Protein 4JLE (pdb70)

Radius of gyration: 24.51 Å; Cα contacts (8 Å, |Δi|>4): 181; chains: 2; bounding box: 71×43×70 Å

InterPro domains:
  IPR006526 Exported protein, PHISTa/b/c, conserved domain, Plasmodium [TIGR01639] (90-148)
  IPR019111 Plasmodium RESA, N-terminal [PF09687] (98-221)
  IPR044885 Plasmodium RESA, N-terminal helical domain superfamily [G3DSA:6.10.280.180] (98-247)

Structure (mmCIF, N/CA/C/O backbone):
data_4JLE
#
_entry.id   4JLE
#
_cell.length_a   71.030
_cell.length_b   71.030
_cell.length_c   146.400
_cell.angle_alpha   90.00
_cell.angle_beta   90.00
_cell.angle_gamma   120.00
#
_symmetry.space_group_name_H-M   'P 31 2 1'
#
loop_
_entity.id
_entity.type
_entity.pdbx_description
1 polymer PHIST
2 non-polymer 'CHLORIDE ION'
3 non-polymer 'ACETATE ION'
4 water water
#
loop_
_atom_site.group_PDB
_atom_site.id
_atom_site.type_symbol
_atom_site.label_atom_id
_atom_site.label_alt_id
_atom_site.label_comp_id
_atom_site.label_asym_id
_atom_site.label_entity_id
_atom_site.label_seq_id
_atom_site.pdbx_PDB_ins_code
_atom_site.Cartn_x
_atom_site.Cartn_y
_atom_site.Cartn_z
_atom_site.occupancy
_atom_site.B_iso_or_equiv
_atom_site.auth_seq_id
_atom_site.auth_comp_id
_atom_site.auth_asym_id
_atom_site.auth_atom_id
_atom_site.pdbx_PDB_model_num
ATOM 1 N N . TYR A 1 19 ? 17.403 35.689 66.295 1.00 121.43 19 TYR A N 1
ATOM 2 C CA . TYR A 1 19 ? 17.844 36.819 65.482 1.00 121.09 19 TYR A CA 1
ATOM 3 C C . TYR A 1 19 ? 18.541 37.888 66.339 1.00 123.69 19 TYR A C 1
ATOM 4 O O . TYR A 1 19 ? 17.889 38.558 67.146 1.00 122.93 19 TYR A O 1
ATOM 13 N N . THR A 1 20 ? 19.863 38.048 66.157 1.00 119.70 20 THR A N 1
ATOM 14 C CA . THR A 1 20 ? 20.665 39.007 66.929 1.00 119.41 20 THR A CA 1
ATOM 15 C C . THR A 1 20 ? 21.122 40.194 66.084 1.00 122.05 20 THR A C 1
ATOM 16 O O . THR A 1 20 ? 21.304 40.052 64.875 1.00 121.54 20 THR A O 1
ATOM 20 N N . ALA A 1 21 ? 21.348 41.355 66.744 1.00 117.77 21 ALA A N 1
ATOM 21 C CA . ALA A 1 21 ? 21.813 42.623 66.157 1.00 117.27 21 ALA A CA 1
ATOM 22 C C . ALA A 1 21 ? 23.192 42.494 65.491 1.00 121.09 21 ALA A C 1
ATOM 23 O O . ALA A 1 21 ? 23.534 43.301 64.624 1.00 120.57 21 ALA A O 1
ATOM 25 N N . GLU A 1 22 ? 23.979 41.494 65.917 1.00 118.13 22 GLU A N 1
ATOM 26 C CA . GLU A 1 22 ? 25.308 41.183 65.396 1.00 118.95 22 GLU A CA 1
ATOM 27 C C . GLU A 1 22 ? 25.181 40.373 64.099 1.00 122.88 22 GLU A C 1
ATOM 28 O O . GLU A 1 22 ? 25.863 40.687 63.124 1.00 123.31 22 GLU A O 1
ATOM 34 N N . GLU A 1 23 ? 24.285 39.350 64.093 1.00 118.06 23 GLU A N 1
ATOM 35 C CA . GLU A 1 23 ? 23.968 38.479 62.953 1.00 117.19 23 GLU A CA 1
ATOM 36 C C . GLU A 1 23 ? 23.496 39.306 61.740 1.00 118.74 23 GLU A C 1
ATOM 37 O O . GLU A 1 23 ? 23.964 39.075 60.619 1.00 119.59 23 GLU A O 1
ATOM 43 N N . ILE A 1 24 ? 22.560 40.245 61.965 1.00 111.29 24 ILE A N 1
ATOM 44 C CA . ILE A 1 24 ? 21.988 41.058 60.901 1.00 108.77 24 ILE A CA 1
ATOM 45 C C . ILE A 1 24 ? 23.043 42.045 60.383 1.00 111.79 24 ILE A C 1
ATOM 46 O O . ILE A 1 24 ? 23.185 42.157 59.163 1.00 110.98 24 ILE A O 1
ATOM 51 N N . ASN A 1 25 ? 23.827 42.694 61.279 1.00 108.41 25 ASN A N 1
ATOM 52 C CA . ASN A 1 25 ? 24.893 43.617 60.855 1.00 109.28 25 ASN A CA 1
ATOM 53 C C . ASN A 1 25 ? 25.968 42.880 60.033 1.00 114.51 25 ASN A C 1
ATOM 54 O O . ASN A 1 25 ? 26.487 43.433 59.063 1.00 114.09 25 ASN A O 1
ATOM 59 N N . GLU A 1 26 ? 26.249 41.615 60.405 1.00 111.54 26 GLU A N 1
ATOM 60 C CA . GLU A 1 26 ? 27.163 40.697 59.726 1.00 111.81 26 GLU A CA 1
ATOM 61 C C . GLU A 1 26 ? 26.652 40.403 58.305 1.00 112.64 26 GLU A C 1
ATOM 62 O O . GLU A 1 26 ? 27.411 40.506 57.339 1.00 113.01 26 GLU A O 1
ATOM 68 N N . MET A 1 27 ? 25.348 40.083 58.185 1.00 106.20 27 MET A N 1
ATOM 69 C CA . MET A 1 27 ? 24.681 39.805 56.910 1.00 104.53 27 MET A CA 1
ATOM 70 C C . MET A 1 27 ? 24.707 41.015 55.978 1.00 106.25 27 MET A C 1
ATOM 71 O O . MET A 1 27 ? 25.052 40.855 54.820 1.00 106.62 27 MET A O 1
ATOM 76 N N . ILE A 1 28 ? 24.339 42.211 56.458 1.00 100.62 28 ILE A N 1
ATOM 77 C CA . ILE A 1 28 ? 24.323 43.427 55.637 1.00 99.80 28 ILE A CA 1
ATOM 78 C C . ILE A 1 28 ? 25.767 43.788 55.198 1.00 105.79 28 ILE A C 1
ATOM 79 O O . ILE A 1 28 ? 25.993 44.120 54.030 1.00 105.68 28 ILE A O 1
ATOM 84 N N . ASN A 1 29 ? 26.733 43.678 56.123 1.00 103.79 29 ASN A N 1
ATOM 85 C CA . ASN A 1 29 ? 28.130 44.024 55.867 1.00 105.37 29 ASN A CA 1
ATOM 86 C C . ASN A 1 29 ? 28.946 42.875 55.252 1.00 109.19 29 ASN A C 1
ATOM 87 O O . ASN A 1 29 ? 30.178 42.979 55.201 1.00 110.34 29 ASN A O 1
ATOM 92 N N . SER A 1 30 ? 28.274 41.800 54.771 1.00 103.69 30 SER A N 1
ATOM 93 C CA . SER A 1 30 ? 28.932 40.654 54.126 1.00 103.20 30 SER A CA 1
ATOM 94 C C . SER A 1 30 ? 29.653 41.087 52.856 1.00 105.63 30 SER A C 1
ATOM 95 O O . SER A 1 30 ? 29.166 41.963 52.131 1.00 104.28 30 SER A O 1
ATOM 98 N N . SER A 1 31 ? 30.827 40.476 52.607 1.00 102.38 31 SER A N 1
ATOM 99 C CA . SER A 1 31 ? 31.653 40.768 51.434 1.00 102.63 31 SER A CA 1
ATOM 100 C C . SER A 1 31 ? 31.010 40.205 50.146 1.00 103.78 31 SER A C 1
ATOM 101 O O . SER A 1 31 ? 31.301 40.716 49.062 1.00 103.82 31 SER A O 1
ATOM 104 N N . ASN A 1 32 ? 30.098 39.200 50.279 1.00 97.25 32 ASN A N 1
ATOM 105 C CA . ASN A 1 32 ? 29.355 38.562 49.181 1.00 95.44 32 ASN A CA 1
ATOM 106 C C . ASN A 1 32 ? 28.674 39.603 48.284 1.00 95.90 32 ASN A C 1
ATOM 107 O O . ASN A 1 32 ? 27.999 40.503 48.779 1.00 95.55 32 ASN A O 1
ATOM 112 N N . GLU A 1 33 ? 28.907 39.501 46.974 1.00 89.55 33 GLU A N 1
ATOM 113 C CA . GLU A 1 33 ? 28.406 40.433 45.966 1.00 87.91 33 GLU A CA 1
ATOM 114 C C . GLU A 1 33 ? 26.881 40.451 45.855 1.00 86.39 33 GLU A C 1
ATOM 115 O O . GLU A 1 33 ? 26.292 41.487 45.519 1.00 85.17 33 GLU A O 1
ATOM 121 N N . PHE A 1 34 ? 26.256 39.297 46.065 1.00 78.29 34 PHE A N 1
ATOM 122 C CA . PHE A 1 34 ? 24.817 39.164 45.943 1.00 74.80 34 PHE A CA 1
ATOM 123 C C . PHE A 1 34 ? 24.232 38.704 47.249 1.00 74.15 34 PHE A C 1
ATOM 124 O O . PHE A 1 34 ? 24.953 38.134 48.088 1.00 73.13 34 PHE A O 1
ATOM 132 N N . ILE A 1 35 ? 22.903 38.908 47.397 1.00 66.32 35 ILE A N 1
ATOM 133 C CA . ILE A 1 35 ? 22.165 38.476 48.579 1.00 65.60 35 ILE A CA 1
ATOM 134 C C . ILE A 1 35 ? 20.949 37.623 48.135 1.00 73.05 35 ILE A C 1
ATOM 135 O O . ILE A 1 35 ? 20.242 37.995 47.201 1.00 70.99 35 ILE A O 1
ATOM 140 N N . ASN A 1 36 ? 20.739 36.469 48.805 1.00 74.70 36 ASN A N 1
ATOM 141 C CA . ASN A 1 36 ? 19.626 35.539 48.551 1.00 76.08 36 ASN A CA 1
ATOM 142 C C . ASN A 1 36 ? 18.349 35.955 49.327 1.00 81.94 36 ASN A C 1
ATOM 143 O O . ASN A 1 36 ? 18.397 36.890 50.138 1.00 81.24 36 ASN A O 1
ATOM 148 N N . ARG A 1 37 ? 17.219 35.240 49.074 1.00 79.99 37 ARG A N 1
ATOM 149 C CA . ARG A 1 37 ? 15.894 35.434 49.683 1.00 79.76 37 ARG A CA 1
ATOM 150 C C . ARG A 1 37 ? 15.912 35.281 51.216 1.00 85.50 37 ARG A C 1
ATOM 151 O O . ARG A 1 37 ? 15.316 36.105 51.910 1.00 83.32 37 ARG A O 1
ATOM 159 N N . ASN A 1 38 ? 16.489 34.143 51.702 1.00 85.38 38 ASN A N 1
ATOM 160 C CA . ASN A 1 38 ? 16.625 33.744 53.110 1.00 86.37 38 ASN A CA 1
ATOM 161 C C . ASN A 1 38 ? 17.187 34.904 53.943 1.00 91.74 38 ASN A C 1
ATOM 162 O O . ASN A 1 38 ? 16.592 35.257 54.960 1.00 89.90 38 ASN A O 1
ATOM 167 N N . ASP A 1 39 ? 18.285 35.526 53.470 1.00 90.66 39 ASP A N 1
ATOM 168 C CA . ASP A 1 39 ? 18.914 36.667 54.133 1.00 91.61 39 ASP A CA 1
ATOM 169 C C . ASP A 1 39 ? 18.033 37.937 54.008 1.00 94.49 39 ASP A C 1
ATOM 170 O O . ASP A 1 39 ? 17.781 38.603 55.019 1.00 94.38 39 ASP A O 1
ATOM 175 N N . MET A 1 40 ? 17.553 38.252 52.777 1.00 88.96 40 MET A N 1
ATOM 176 C CA . MET A 1 40 ? 16.730 39.431 52.501 1.00 87.12 40 MET A CA 1
ATOM 177 C C . MET A 1 40 ? 15.477 39.490 53.388 1.00 92.71 40 MET A C 1
ATOM 178 O O . MET A 1 40 ? 15.114 40.565 53.864 1.00 91.91 40 MET A O 1
ATOM 183 N N . ASN A 1 41 ? 14.850 38.333 53.634 1.00 90.60 41 ASN A N 1
ATOM 184 C CA . ASN A 1 41 ? 13.646 38.215 54.448 1.00 90.14 41 ASN A CA 1
ATOM 185 C C . ASN A 1 41 ? 13.994 38.320 55.927 1.00 93.87 41 ASN A C 1
ATOM 186 O O . ASN A 1 41 ? 13.329 39.065 56.635 1.00 92.18 41 ASN A O 1
ATOM 191 N N . ILE A 1 42 ? 15.069 37.629 56.370 1.00 91.88 42 ILE A N 1
ATOM 192 C CA . ILE A 1 42 ? 15.603 37.648 57.738 1.00 92.48 42 ILE A CA 1
ATOM 193 C C . ILE A 1 42 ? 16.049 39.102 58.120 1.00 94.68 42 ILE A C 1
ATOM 194 O O . ILE A 1 42 ? 15.970 39.460 59.303 1.00 93.73 42 ILE A O 1
ATOM 199 N N . ILE A 1 43 ? 16.489 39.930 57.128 1.00 89.77 43 ILE A N 1
ATOM 200 C CA . ILE A 1 43 ? 16.882 41.329 57.379 1.00 88.45 43 ILE A CA 1
ATOM 201 C C . ILE A 1 43 ? 15.615 42.214 57.430 1.00 88.02 43 ILE A C 1
ATOM 202 O O . ILE A 1 43 ? 15.516 43.048 58.324 1.00 87.04 43 ILE A O 1
ATOM 207 N N . PHE A 1 44 ? 14.647 42.012 56.521 1.00 81.57 44 PHE A N 1
ATOM 208 C CA . PHE A 1 44 ? 13.439 42.828 56.542 1.00 80.24 44 PHE A CA 1
ATOM 209 C C . PHE A 1 44 ? 12.574 42.525 57.776 1.00 87.53 44 PHE A C 1
ATOM 210 O O . PHE A 1 44 ? 11.986 43.461 58.323 1.00 88.17 44 PHE A O 1
ATOM 218 N N . SER A 1 45 ? 12.557 41.253 58.258 1.00 84.60 45 SER A N 1
ATOM 219 C CA . SER A 1 45 ? 11.836 40.855 59.479 1.00 84.05 45 SER A CA 1
ATOM 220 C C . SER A 1 45 ? 12.443 41.542 60.691 1.00 84.55 45 SER A C 1
ATOM 221 O O . SER A 1 45 ? 11.709 42.102 61.495 1.00 84.31 45 SER A O 1
ATOM 224 N N . TYR A 1 46 ? 13.781 41.530 60.800 1.00 78.63 46 TYR A N 1
ATOM 225 C CA . TYR A 1 46 ? 14.500 42.193 61.878 1.00 77.60 46 TYR A CA 1
ATOM 226 C C . TYR A 1 46 ? 14.256 43.701 61.864 1.00 78.28 46 TYR A C 1
ATOM 227 O O . TYR A 1 46 ? 14.134 44.294 62.932 1.00 77.93 46 TYR A O 1
ATOM 236 N N . VAL A 1 47 ? 14.246 44.319 60.670 1.00 72.62 47 VAL A N 1
ATOM 237 C CA . VAL A 1 47 ? 14.063 45.761 60.479 1.00 71.03 47 VAL A CA 1
ATOM 238 C C . VAL A 1 47 ? 12.601 46.142 60.809 1.00 75.51 47 VAL A C 1
ATOM 239 O O . VAL A 1 47 ? 12.400 47.112 61.545 1.00 74.46 47 VAL A O 1
ATOM 243 N N . HIS A 1 48 ? 11.606 45.368 60.324 1.00 72.24 48 HIS A N 1
ATOM 244 C CA . HIS A 1 48 ? 10.199 45.627 60.639 1.00 73.16 48 HIS A CA 1
ATOM 245 C C . HIS A 1 48 ? 9.994 45.585 62.148 1.00 76.99 48 HIS A C 1
ATOM 246 O O . HIS A 1 48 ? 9.283 46.438 62.687 1.00 76.52 48 HIS A O 1
ATOM 253 N N . GLU A 1 49 ? 10.631 44.597 62.823 1.00 73.13 49 GLU A N 1
ATOM 254 C CA . GLU A 1 49 ? 10.551 44.439 64.273 1.00 72.21 49 GLU A CA 1
ATOM 255 C C . GLU A 1 49 ? 11.221 45.614 65.005 1.00 74.00 49 GLU A C 1
ATOM 256 O O . GLU A 1 49 ? 10.651 46.121 65.971 1.00 75.32 49 GLU A O 1
ATOM 262 N N . SER A 1 50 ? 12.403 46.049 64.549 1.00 67.25 50 SER A N 1
ATOM 263 C CA . SER A 1 50 ? 13.147 47.155 65.144 1.00 66.65 50 SER A CA 1
ATOM 264 C C . SER A 1 50 ? 12.347 48.475 65.048 1.00 70.22 50 SER A C 1
ATOM 265 O O . SER A 1 50 ? 12.295 49.242 66.017 1.00 71.88 50 SER A O 1
ATOM 268 N N . GLU A 1 51 ? 11.690 48.709 63.900 1.00 63.82 51 GLU A N 1
ATOM 269 C CA . GLU A 1 51 ? 10.911 49.921 63.671 1.00 61.81 51 GLU A CA 1
ATOM 270 C C . GLU A 1 51 ? 9.624 49.915 64.493 1.00 64.76 51 GLU A C 1
ATOM 271 O O . GLU A 1 51 ? 9.201 50.971 64.952 1.00 63.28 51 GLU A O 1
ATOM 277 N N . ARG A 1 52 ? 9.055 48.728 64.722 1.00 63.26 52 ARG A N 1
ATOM 278 C CA . ARG A 1 52 ? 7.874 48.460 65.551 1.00 64.32 52 ARG A CA 1
ATOM 279 C C . ARG A 1 52 ? 8.198 48.795 67.019 1.00 68.23 52 ARG A C 1
ATOM 280 O O . ARG A 1 52 ? 7.398 49.438 67.679 1.00 67.98 52 ARG A O 1
ATOM 288 N N . GLU A 1 53 ? 9.387 48.413 67.505 1.00 64.84 53 GLU A N 1
ATOM 289 C CA . GLU A 1 53 ? 9.819 48.711 68.872 1.00 65.10 53 GLU A CA 1
ATOM 290 C C . GLU A 1 53 ? 10.090 50.195 69.070 1.00 65.30 53 GLU A C 1
ATOM 291 O O . GLU A 1 53 ? 9.758 50.754 70.129 1.00 65.27 53 GLU A O 1
ATOM 297 N N . LYS A 1 54 ? 10.760 50.808 68.068 1.00 56.77 54 LYS A N 1
ATOM 298 C CA . LYS A 1 54 ? 11.157 52.210 68.121 1.00 55.02 54 LYS A CA 1
ATOM 299 C C . LYS A 1 54 ? 9.921 53.135 68.122 1.00 54.38 54 LYS A C 1
ATOM 300 O O . LYS A 1 54 ? 9.974 54.188 68.780 1.00 51.99 54 LYS A O 1
ATOM 306 N N . PHE A 1 55 ? 8.818 52.722 67.407 1.00 48.54 55 PHE A N 1
ATOM 307 C CA . PHE A 1 55 ? 7.525 53.423 67.305 1.00 48.44 55 PHE A CA 1
ATOM 308 C C . PHE A 1 55 ? 6.817 53.486 68.689 1.00 51.17 55 PHE A C 1
ATOM 309 O O . PHE A 1 55 ? 6.265 54.529 69.081 1.00 48.85 55 PHE A O 1
ATOM 317 N N . LYS A 1 56 ? 6.852 52.344 69.414 1.00 48.40 56 LYS A N 1
ATOM 318 C CA . LYS A 1 56 ? 6.289 52.155 70.746 1.00 46.48 56 LYS A CA 1
ATOM 319 C C . LYS A 1 56 ? 6.970 53.071 71.744 1.00 45.92 56 LYS A C 1
ATOM 320 O O . LYS A 1 56 ? 6.289 53.612 72.606 1.00 44.05 56 LYS A O 1
ATOM 326 N N . LYS A 1 57 ? 8.293 53.285 71.599 1.00 42.09 57 LYS A N 1
ATOM 327 C CA . LYS A 1 57 ? 9.050 54.216 72.441 1.00 42.22 57 LYS A CA 1
ATOM 328 C C . LYS A 1 57 ? 8.571 55.669 72.210 1.00 45.37 57 LYS A C 1
ATOM 329 O O . LYS A 1 57 ? 8.443 56.415 73.190 1.00 47.17 57 LYS A O 1
ATOM 335 N N . VAL A 1 58 ? 8.247 56.055 70.943 1.00 38.38 58 VAL A N 1
ATOM 336 C CA . VAL A 1 58 ? 7.720 57.393 70.628 1.00 38.14 58 VAL A CA 1
ATOM 337 C C . VAL A 1 58 ? 6.364 57.578 71.328 1.00 42.96 58 VAL A C 1
ATOM 338 O O . VAL A 1 58 ? 6.148 58.603 71.975 1.00 45.00 58 VAL A O 1
ATOM 342 N N . GLU A 1 59 ? 5.479 56.583 71.238 1.00 39.35 59 GLU A N 1
ATOM 343 C CA . GLU A 1 59 ? 4.163 56.647 71.899 1.00 40.16 59 GLU A CA 1
ATOM 344 C C . GLU A 1 59 ? 4.267 56.818 73.398 1.00 44.28 59 GLU A C 1
ATOM 345 O O . GLU A 1 59 ? 3.523 57.615 73.970 1.00 44.78 59 GLU A O 1
ATOM 351 N N . GLU A 1 60 ? 5.200 56.084 74.033 1.00 41.16 60 GLU A N 1
ATOM 352 C CA . GLU A 1 60 ? 5.467 56.174 75.476 1.00 40.60 60 GLU A CA 1
ATOM 353 C C . GLU A 1 60 ? 5.862 57.600 75.852 1.00 42.78 60 GLU A C 1
ATOM 354 O O . GLU A 1 60 ? 5.369 58.143 76.837 1.00 43.98 60 GLU A O 1
ATOM 360 N N . ASN A 1 61 ? 6.751 58.200 75.048 1.00 38.89 61 ASN A N 1
ATOM 361 C CA . ASN A 1 61 ? 7.243 59.549 75.251 1.00 39.40 61 ASN A CA 1
ATOM 362 C C . ASN A 1 61 ? 6.097 60.575 75.145 1.00 42.83 61 ASN A C 1
ATOM 363 O O . ASN A 1 61 ? 6.030 61.493 75.965 1.00 41.79 61 ASN A O 1
ATOM 368 N N . ILE A 1 62 ? 5.173 60.383 74.186 1.00 38.65 62 ILE A N 1
ATOM 369 C CA . ILE A 1 62 ? 4.031 61.289 74.038 1.00 37.32 62 ILE A CA 1
ATOM 370 C C . ILE A 1 62 ? 3.155 61.188 75.277 1.00 40.88 62 ILE A C 1
ATOM 371 O O . ILE A 1 62 ? 2.804 62.214 75.869 1.00 41.74 62 ILE A O 1
ATOM 376 N N . PHE A 1 63 ? 2.819 59.946 75.662 1.00 34.95 63 PHE A N 1
ATOM 377 C CA . PHE A 1 63 ? 1.942 59.641 76.782 1.00 35.12 63 PHE A CA 1
ATOM 378 C C . PHE A 1 63 ? 2.534 60.118 78.097 1.00 39.33 63 PHE A C 1
ATOM 379 O O . PHE A 1 63 ? 1.777 60.583 78.928 1.00 39.49 63 PHE A O 1
ATOM 387 N N . LYS A 1 64 ? 3.860 60.055 78.271 1.00 38.53 64 LYS A N 1
ATOM 388 C CA . LYS A 1 64 ? 4.550 60.549 79.470 1.00 40.37 64 LYS A CA 1
ATOM 389 C C . LYS A 1 64 ? 4.383 62.069 79.554 1.00 44.03 64 LYS A C 1
ATOM 390 O O . LYS A 1 64 ? 4.106 62.616 80.624 1.00 44.00 64 LYS A O 1
ATOM 396 N N . PHE A 1 65 ? 4.533 62.737 78.423 1.00 41.06 65 PHE A N 1
ATOM 397 C CA . PHE A 1 65 ? 4.363 64.187 78.342 1.00 41.72 65 PHE A CA 1
ATOM 398 C C . PHE A 1 65 ? 2.901 64.584 78.702 1.00 44.21 65 PHE A C 1
ATOM 399 O O . PHE A 1 65 ? 2.701 65.519 79.464 1.00 42.42 65 PHE A O 1
ATOM 407 N N . ILE A 1 66 ? 1.898 63.871 78.150 1.00 40.52 66 ILE A N 1
ATOM 408 C CA . ILE A 1 66 ? 0.486 64.172 78.396 1.00 39.71 66 ILE A CA 1
ATOM 409 C C . ILE A 1 66 ? 0.142 63.890 79.884 1.00 42.74 66 ILE A C 1
ATOM 410 O O . ILE A 1 66 ? -0.740 64.547 80.436 1.00 43.39 66 ILE A O 1
ATOM 415 N N . GLN A 1 67 ? 0.898 63.004 80.547 1.00 39.01 67 GLN A N 1
ATOM 416 C CA . GLN A 1 67 ? 0.722 62.694 81.960 1.00 39.11 67 GLN A CA 1
ATOM 417 C C . GLN A 1 67 ? 0.930 63.943 82.819 1.00 44.09 67 GLN A C 1
ATOM 418 O O . GLN A 1 67 ? 0.188 64.134 83.777 1.00 44.23 67 GLN A O 1
ATOM 424 N N . SER A 1 68 ? 1.857 64.842 82.406 1.00 42.12 68 SER A N 1
ATOM 425 C CA . SER A 1 68 ? 2.142 66.113 83.080 1.00 41.39 68 SER A CA 1
ATOM 426 C C . SER A 1 68 ? 0.934 67.040 83.067 1.00 44.87 68 SER A C 1
ATOM 427 O O . SER A 1 68 ? 0.711 67.755 84.045 1.00 47.96 68 SER A O 1
ATOM 430 N N . ILE A 1 69 ? 0.157 67.040 81.967 1.00 40.44 69 ILE A N 1
ATOM 431 C CA . ILE A 1 69 ? -1.061 67.865 81.788 1.00 39.58 69 ILE A CA 1
ATOM 432 C C . ILE A 1 69 ? -2.192 67.218 82.588 1.00 45.05 69 ILE A C 1
ATOM 433 O O . ILE A 1 69 ? -2.994 67.925 83.196 1.00 44.21 69 ILE A O 1
ATOM 438 N N . VAL A 1 70 ? -2.224 65.857 82.611 1.00 42.27 70 VAL A N 1
ATOM 439 C CA . VAL A 1 70 ? -3.218 65.077 83.346 1.00 41.87 70 VAL A CA 1
ATOM 440 C C . VAL A 1 70 ? -3.167 65.445 84.834 1.00 47.46 70 VAL A C 1
ATOM 441 O O . VAL A 1 70 ? -4.209 65.731 85.423 1.00 48.67 70 VAL A O 1
ATOM 445 N N . GLU A 1 71 ? -1.946 65.486 85.403 1.00 42.99 71 GLU A N 1
ATOM 446 C CA . GLU A 1 71 ? -1.677 65.820 86.797 1.00 43.54 71 GLU A CA 1
ATOM 447 C C . GLU A 1 71 ? -1.899 67.314 87.081 1.00 48.14 71 GLU A C 1
ATOM 448 O O . GLU A 1 71 ? -2.429 67.643 88.130 1.00 47.18 71 GLU A O 1
ATOM 454 N N . THR A 1 72 ? -1.557 68.209 86.132 1.00 44.85 72 THR A N 1
ATOM 455 C CA . THR A 1 72 ? -1.786 69.643 86.296 1.00 45.74 72 THR A CA 1
ATOM 456 C C . THR A 1 72 ? -3.295 69.940 86.445 1.00 52.14 72 THR A C 1
ATOM 457 O O . THR A 1 72 ? -3.677 70.690 87.332 1.00 53.56 72 THR A O 1
ATOM 461 N N . TYR A 1 73 ? -4.137 69.324 85.612 1.00 48.61 73 TYR A N 1
ATOM 462 C CA . TYR A 1 73 ? -5.570 69.577 85.622 1.00 47.57 73 TYR A CA 1
ATOM 463 C C . TYR A 1 73 ? -6.380 68.515 86.358 1.00 50.71 73 TYR A C 1
ATOM 464 O O . TYR A 1 73 ? -7.612 68.594 86.334 1.00 50.34 73 TYR A O 1
ATOM 473 N N . LYS A 1 74 ? -5.710 67.524 87.010 1.00 46.26 74 LYS A N 1
ATOM 474 C CA . LYS A 1 74 ? -6.373 66.449 87.746 1.00 45.27 74 LYS A CA 1
ATOM 475 C C . LYS A 1 74 ? -7.454 65.801 86.833 1.00 48.17 74 LYS A C 1
ATOM 476 O O . LYS A 1 74 ? -8.642 65.740 87.175 1.00 48.17 74 LYS A O 1
ATOM 482 N N . ILE A 1 75 ? -7.033 65.393 85.627 1.00 43.89 75 ILE A N 1
ATOM 483 C CA . ILE A 1 75 ? -7.906 64.760 84.650 1.00 43.64 75 ILE A CA 1
ATOM 484 C C . ILE A 1 75 ? -8.136 63.292 85.087 1.00 48.49 75 ILE A C 1
ATOM 485 O O . ILE A 1 75 ? -7.160 62.599 85.391 1.00 48.76 75 ILE A O 1
ATOM 490 N N . PRO A 1 76 ? -9.403 62.809 85.169 1.00 45.71 76 PRO A N 1
ATOM 491 C CA . PRO A 1 76 ? -9.621 61.402 85.612 1.00 45.77 76 PRO A CA 1
ATOM 492 C C . PRO A 1 76 ? -9.059 60.395 84.617 1.00 50.09 76 PRO A C 1
ATOM 493 O O . PRO A 1 76 ? -9.014 60.661 83.427 1.00 51.40 76 PRO A O 1
ATOM 497 N N . ASP A 1 77 ? -8.612 59.261 85.125 1.00 48.16 77 ASP A N 1
ATOM 498 C CA . ASP A 1 77 ? -7.998 58.165 84.397 1.00 49.16 77 ASP A CA 1
ATOM 499 C C . ASP A 1 77 ? -8.881 57.621 83.280 1.00 53.25 77 ASP A C 1
ATOM 500 O O . ASP A 1 77 ? -8.360 57.275 82.205 1.00 50.41 77 ASP A O 1
ATOM 505 N N . GLU A 1 78 ? -10.210 57.568 83.519 1.00 50.68 78 GLU A N 1
ATOM 506 C CA . GLU A 1 78 ? -11.186 57.084 82.548 1.00 50.54 78 GLU A CA 1
ATOM 507 C C . GLU A 1 78 ? -11.029 57.841 81.229 1.00 53.28 78 GLU A C 1
ATOM 508 O O . GLU A 1 78 ? -10.843 57.202 80.188 1.00 54.79 78 GLU A O 1
ATOM 514 N N . TYR A 1 79 ? -11.017 59.196 81.292 1.00 47.34 79 TYR A N 1
ATOM 515 C CA . TYR A 1 79 ? -10.844 60.083 80.136 1.00 45.18 79 TYR A CA 1
ATOM 516 C C . TYR A 1 79 ? -9.454 59.882 79.508 1.00 47.27 79 TYR A C 1
ATOM 517 O O . TYR A 1 79 ? -9.335 59.724 78.299 1.00 46.37 79 TYR A O 1
ATOM 526 N N . LYS A 1 80 ? -8.423 59.863 80.357 1.00 44.04 80 LYS A N 1
ATOM 527 C CA . LYS A 1 80 ? -7.041 59.706 79.947 1.00 43.65 80 LYS A CA 1
ATOM 528 C C . LYS A 1 80 ? -6.819 58.438 79.122 1.00 46.85 80 LYS A C 1
ATOM 529 O O . LYS A 1 80 ? -6.295 58.529 78.023 1.00 47.44 80 LYS A O 1
ATOM 535 N N . MET A 1 81 ? -7.228 57.282 79.640 1.00 43.35 81 MET A N 1
ATOM 536 C CA . MET A 1 81 ? -7.008 55.974 79.018 1.00 42.09 81 MET A CA 1
ATOM 537 C C . MET A 1 81 ? -7.798 55.800 77.716 1.00 45.88 81 MET A C 1
ATOM 538 O O . MET A 1 81 ? -7.251 55.272 76.743 1.00 46.18 81 MET A O 1
ATOM 543 N N . ARG A 1 82 ? -9.030 56.290 77.680 1.00 40.85 82 ARG A N 1
ATOM 544 C CA . ARG A 1 82 ? -9.902 56.234 76.516 1.00 40.16 82 ARG A CA 1
ATOM 545 C C . ARG A 1 82 ? -9.301 57.068 75.365 1.00 45.86 82 ARG A C 1
ATOM 546 O O . ARG A 1 82 ? -9.333 56.645 74.207 1.00 47.43 82 ARG A O 1
ATOM 554 N N . LYS A 1 83 ? -8.739 58.244 75.687 1.00 41.37 83 LYS A N 1
ATOM 555 C CA . LYS A 1 83 ? -8.130 59.129 74.700 1.00 39.12 83 LYS A CA 1
ATOM 556 C C . LYS A 1 83 ? -6.796 58.596 74.283 1.00 39.48 83 LYS A C 1
ATOM 557 O O . LYS A 1 83 ? -6.489 58.644 73.110 1.00 42.41 83 LYS A O 1
ATOM 563 N N . PHE A 1 84 ? -6.032 58.016 75.189 1.00 34.65 84 PHE A N 1
ATOM 564 C CA . PHE A 1 84 ? -4.760 57.365 74.829 1.00 34.30 84 PHE A CA 1
ATOM 565 C C . PHE A 1 84 ? -4.996 56.154 73.914 1.00 40.33 84 PHE A C 1
ATOM 566 O O . PHE A 1 84 ? -4.245 55.963 72.977 1.00 41.43 84 PHE A O 1
ATOM 574 N N . LYS A 1 85 ? -6.050 55.351 74.165 1.00 40.17 85 LYS A N 1
ATOM 575 C CA . LYS A 1 85 ? -6.350 54.166 73.356 1.00 40.92 85 LYS A CA 1
ATOM 576 C C . LYS A 1 85 ? -6.650 54.565 71.910 1.00 43.75 85 LYS A C 1
ATOM 577 O O . LYS A 1 85 ? -6.026 54.022 71.000 1.00 42.61 85 LYS A O 1
ATOM 583 N N . PHE A 1 86 ? -7.553 55.534 71.720 1.00 41.12 86 PHE A N 1
ATOM 584 C CA . PHE A 1 86 ? -7.921 56.046 70.416 1.00 42.38 86 PHE A CA 1
ATOM 585 C C . PHE A 1 86 ? -6.702 56.674 69.677 1.00 47.69 86 PHE A C 1
ATOM 586 O O . PHE A 1 86 ? -6.489 56.372 68.500 1.00 49.53 86 PHE A O 1
ATOM 594 N N . ALA A 1 87 ? -5.882 57.483 70.371 1.00 42.87 87 ALA A N 1
ATOM 595 C CA . ALA A 1 87 ? -4.680 58.084 69.786 1.00 40.79 87 ALA A CA 1
ATOM 596 C C . ALA A 1 87 ? -3.720 57.000 69.332 1.00 41.64 87 ALA A C 1
ATOM 597 O O . ALA A 1 87 ? -3.139 57.118 68.266 1.00 40.97 87 ALA A O 1
ATOM 599 N N . HIS A 1 88 ? -3.562 55.922 70.139 1.00 38.96 88 HIS A N 1
ATOM 600 C CA . HIS A 1 88 ? -2.698 54.773 69.812 1.00 36.54 88 HIS A CA 1
ATOM 601 C C . HIS A 1 88 ? -3.098 54.157 68.476 1.00 41.68 88 HIS A C 1
ATOM 602 O O . HIS A 1 88 ? -2.237 53.848 67.670 1.00 40.03 88 HIS A O 1
ATOM 609 N N . PHE A 1 89 ? -4.402 53.957 68.264 1.00 41.13 89 PHE A N 1
ATOM 610 C CA . PHE A 1 89 ? -4.903 53.333 67.058 1.00 42.15 89 PHE A CA 1
ATOM 611 C C . PHE A 1 89 ? -4.732 54.296 65.859 1.00 44.89 89 PHE A C 1
ATOM 612 O O . PHE A 1 89 ? -4.358 53.828 64.798 1.00 45.13 89 PHE A O 1
ATOM 620 N N . GLU A 1 90 ? -4.886 55.622 66.050 1.00 42.05 90 GLU A N 1
ATOM 621 C CA . GLU A 1 90 ? -4.653 56.599 64.974 1.00 42.62 90 GLU A CA 1
ATOM 622 C C . GLU A 1 90 ? -3.172 56.593 64.560 1.00 45.72 90 GLU A C 1
ATOM 623 O O . GLU A 1 90 ? -2.890 56.550 63.372 1.00 45.30 90 GLU A O 1
ATOM 629 N N . MET A 1 91 ? -2.238 56.568 65.550 1.00 38.86 91 MET A N 1
ATOM 630 C CA . MET A 1 91 ? -0.797 56.540 65.308 1.00 37.36 91 MET A CA 1
ATOM 631 C C . MET A 1 91 ? -0.391 55.254 64.667 1.00 43.10 91 MET A C 1
ATOM 632 O O . MET A 1 91 ? 0.387 55.279 63.708 1.00 44.68 91 MET A O 1
ATOM 637 N N . GLN A 1 92 ? -0.905 54.122 65.164 1.00 38.42 92 GLN A N 1
ATOM 638 C CA . GLN A 1 92 ? -0.587 52.830 64.567 1.00 38.06 92 GLN A CA 1
ATOM 639 C C . GLN A 1 92 ? -1.139 52.779 63.100 1.00 42.06 92 GLN A C 1
ATOM 640 O O . GLN A 1 92 ? -0.440 52.278 62.222 1.00 41.46 92 GLN A O 1
ATOM 646 N N . GLY A 1 93 ? -2.310 53.403 62.848 1.00 39.26 93 GLY A N 1
ATOM 647 C CA . GLY A 1 93 ? -2.903 53.542 61.522 1.00 39.39 93 GLY A CA 1
ATOM 648 C C . GLY A 1 93 ? -1.964 54.219 60.539 1.00 45.87 93 GLY A C 1
ATOM 649 O O . GLY A 1 93 ? -1.782 53.742 59.421 1.00 48.72 93 GLY A O 1
ATOM 650 N N . TYR A 1 94 ? -1.326 55.308 60.965 1.00 42.09 94 TYR A N 1
ATOM 651 C CA . TYR A 1 94 ? -0.327 56.042 60.193 1.00 40.24 94 TYR A CA 1
ATOM 652 C C . TYR A 1 94 ? 0.944 55.228 60.054 1.00 45.41 94 TYR A C 1
ATOM 653 O O . TYR A 1 94 ? 1.506 55.226 58.977 1.00 46.40 94 TYR A O 1
ATOM 662 N N . ALA A 1 95 ? 1.365 54.469 61.103 1.00 42.52 95 ALA A N 1
ATOM 663 C CA . ALA A 1 95 ? 2.561 53.609 61.046 1.00 41.30 95 ALA A CA 1
ATOM 664 C C . ALA A 1 95 ? 2.383 52.454 60.053 1.00 47.29 95 ALA A C 1
ATOM 665 O O . ALA A 1 95 ? 3.350 52.085 59.374 1.00 44.35 95 ALA A O 1
ATOM 667 N N . LEU A 1 96 ? 1.151 51.904 59.939 1.00 47.98 96 LEU A N 1
ATOM 668 C CA . LEU A 1 96 ? 0.868 50.806 58.991 1.00 48.35 96 LEU A CA 1
ATOM 669 C C . LEU A 1 96 ? 0.910 51.339 57.579 1.00 50.29 96 LEU A C 1
ATOM 670 O O . LEU A 1 96 ? 1.504 50.704 56.713 1.00 51.28 96 LEU A O 1
ATOM 675 N N . LYS A 1 97 ? 0.350 52.541 57.368 1.00 44.77 97 LYS A N 1
ATOM 676 C CA . LYS A 1 97 ? 0.350 53.225 56.071 1.00 44.72 97 LYS A CA 1
ATOM 677 C C . LYS A 1 97 ? 1.819 53.520 55.644 1.00 50.51 97 LYS A C 1
ATOM 678 O O . LYS A 1 97 ? 2.144 53.340 54.481 1.00 54.13 97 LYS A O 1
ATOM 684 N N . GLN A 1 98 ? 2.703 53.917 56.582 1.00 44.25 98 GLN A N 1
ATOM 685 C CA . GLN A 1 98 ? 4.121 54.192 56.336 1.00 42.45 98 GLN A CA 1
ATOM 686 C C . GLN A 1 98 ? 4.847 52.889 55.957 1.00 46.50 98 GLN A C 1
ATOM 687 O O . GLN A 1 98 ? 5.614 52.883 55.014 1.00 47.15 98 GLN A O 1
ATOM 693 N N . GLU A 1 99 ? 4.590 51.793 56.670 1.00 43.23 99 GLU A N 1
ATOM 694 C CA . GLU A 1 99 ? 5.199 50.516 56.349 1.00 43.08 99 GLU A CA 1
ATOM 695 C C . GLU A 1 99 ? 4.765 50.040 54.958 1.00 47.97 99 GLU A C 1
ATOM 696 O O . GLU A 1 99 ? 5.619 49.563 54.213 1.00 47.71 99 GLU A O 1
ATOM 702 N N . LYS A 1 100 ? 3.457 50.200 54.613 1.00 47.34 100 LYS A N 1
ATOM 703 C CA . LYS A 1 100 ? 2.860 49.846 53.321 1.00 49.56 100 LYS A CA 1
ATOM 704 C C . LYS A 1 100 ? 3.574 50.599 52.188 1.00 55.08 100 LYS A C 1
ATOM 705 O O . LYS A 1 100 ? 3.960 49.977 51.207 1.00 54.07 100 LYS A O 1
ATOM 711 N N . PHE A 1 101 ? 3.791 51.914 52.346 1.00 54.09 101 PHE A N 1
ATOM 712 C CA . PHE A 1 101 ? 4.510 52.723 51.350 1.00 55.18 101 PHE A CA 1
ATOM 713 C C . PHE A 1 101 ? 5.963 52.236 51.192 1.00 55.78 101 PHE A C 1
ATOM 714 O O . PHE A 1 101 ? 6.448 52.156 50.073 1.00 55.65 101 PHE A O 1
ATOM 722 N N . LEU A 1 102 ? 6.652 51.938 52.312 1.00 48.89 102 LEU A N 1
ATOM 723 C CA . LEU A 1 102 ? 8.049 51.507 52.297 1.00 47.61 102 LEU A CA 1
ATOM 724 C C . LEU A 1 102 ? 8.199 50.081 51.748 1.00 52.43 102 LEU A C 1
ATOM 725 O O . LEU A 1 102 ? 9.241 49.773 51.154 1.00 51.20 102 LEU A O 1
ATOM 730 N N . LEU A 1 103 ? 7.153 49.225 51.904 1.00 49.35 103 LEU A N 1
ATOM 731 C CA . LEU A 1 103 ? 7.184 47.878 51.332 1.00 49.25 103 LEU A CA 1
ATOM 732 C C . LEU A 1 103 ? 7.027 47.981 49.813 1.00 53.83 103 LEU A C 1
ATOM 733 O O . LEU A 1 103 ? 7.715 47.285 49.064 1.00 54.64 103 LEU A O 1
ATOM 738 N N . GLU A 1 104 ? 6.142 48.895 49.368 1.00 50.16 104 GLU A N 1
ATOM 739 C CA . GLU A 1 104 ? 5.889 49.194 47.965 1.00 49.95 104 GLU A CA 1
ATOM 740 C C . GLU A 1 104 ? 7.113 49.843 47.369 1.00 55.99 104 GLU A C 1
ATOM 741 O O . GLU A 1 104 ? 7.482 49.485 46.257 1.00 58.76 104 GLU A O 1
ATOM 747 N N . TYR A 1 105 ? 7.765 50.763 48.097 1.00 52.11 105 TYR A N 1
ATOM 748 C CA . TYR A 1 105 ? 9.006 51.416 47.639 1.00 53.10 105 TYR A CA 1
ATOM 749 C C . TYR A 1 105 ? 10.074 50.358 47.361 1.00 60.24 105 TYR A C 1
ATOM 750 O O . TYR A 1 105 ? 10.673 50.379 46.294 1.00 59.62 105 TYR A O 1
ATOM 759 N N . ALA A 1 106 ? 10.307 49.449 48.328 1.00 59.79 106 ALA A N 1
ATOM 760 C CA . ALA A 1 106 ? 11.302 48.379 48.213 1.00 61.34 106 ALA A CA 1
ATOM 761 C C . ALA A 1 106 ? 10.945 47.406 47.080 1.00 65.83 106 ALA A C 1
ATOM 762 O O . ALA A 1 106 ? 11.833 47.004 46.343 1.00 65.14 106 ALA A O 1
ATOM 764 N N . PHE A 1 107 ? 9.656 47.078 46.910 1.00 64.76 107 PHE A N 1
ATOM 765 C CA . PHE A 1 107 ? 9.242 46.162 45.855 1.00 66.33 107 PHE A CA 1
ATOM 766 C C . PHE A 1 107 ? 9.577 46.727 44.469 1.00 71.70 107 PHE A C 1
ATOM 767 O O . PHE A 1 107 ? 10.227 46.041 43.683 1.00 72.66 107 PHE A O 1
ATOM 775 N N . LEU A 1 108 ? 9.178 47.978 44.191 1.00 68.22 108 LEU A N 1
ATOM 776 C CA . LEU A 1 108 ? 9.411 48.637 42.903 1.00 68.41 108 LEU A CA 1
ATOM 777 C C . LEU A 1 108 ? 10.866 48.948 42.654 1.00 70.66 108 LEU A C 1
ATOM 778 O O . LEU A 1 108 ? 11.273 48.945 41.497 1.00 73.04 108 LEU A O 1
ATOM 783 N N . SER A 1 109 ? 11.644 49.255 43.700 1.00 63.94 109 SER A N 1
ATOM 784 C CA . SER A 1 109 ? 13.059 49.602 43.530 1.00 63.66 109 SER A CA 1
ATOM 785 C C . SER A 1 109 ? 13.935 48.415 43.221 1.00 66.20 109 SER A C 1
ATOM 786 O O . SER A 1 109 ? 14.968 48.599 42.586 1.00 65.48 109 SER A O 1
ATOM 789 N N . LEU A 1 110 ? 13.562 47.221 43.717 1.00 62.36 110 LEU A N 1
ATOM 790 C CA . LEU A 1 110 ? 14.388 46.020 43.590 1.00 62.66 110 LEU A CA 1
ATOM 791 C C . LEU A 1 110 ? 13.965 45.119 42.419 1.00 63.66 110 LEU A C 1
ATOM 792 O O . LEU A 1 110 ? 14.750 44.270 42.011 1.00 64.73 110 LEU A O 1
ATOM 797 N N . ASN A 1 111 ? 12.725 45.289 41.906 1.00 57.46 111 ASN A N 1
ATOM 798 C CA . ASN A 1 111 ? 12.138 44.525 40.790 1.00 55.91 111 ASN A CA 1
ATOM 799 C C . ASN A 1 111 ? 12.911 44.890 39.487 1.00 57.25 111 ASN A C 1
ATOM 800 O O . ASN A 1 111 ? 13.340 46.047 39.346 1.00 58.62 111 ASN A O 1
ATOM 805 N N . GLY A 1 112 ? 13.161 43.884 38.619 1.00 49.01 112 GLY A N 1
ATOM 806 C CA . GLY A 1 112 ? 13.940 44.024 37.397 1.00 48.04 112 GLY A CA 1
ATOM 807 C C . GLY A 1 112 ? 13.236 44.784 36.307 1.00 53.67 112 GLY A C 1
ATOM 808 O O . GLY A 1 112 ? 12.004 44.832 36.303 1.00 55.03 112 GLY A O 1
ATOM 809 N N . LYS A 1 113 ? 14.017 45.371 35.369 1.00 50.54 113 LYS A N 1
ATOM 810 C CA . LYS A 1 113 ? 13.526 46.159 34.235 1.00 51.65 113 LYS A CA 1
ATOM 811 C C . LYS A 1 113 ? 12.605 45.361 33.289 1.00 54.34 113 LYS A C 1
ATOM 812 O O . LYS A 1 113 ? 11.726 45.970 32.684 1.00 53.84 113 LYS A O 1
ATOM 818 N N . LEU A 1 114 ? 12.830 44.042 33.131 1.00 49.70 114 LEU A N 1
ATOM 819 C CA . LEU A 1 114 ? 12.013 43.198 32.245 1.00 48.96 114 LEU A CA 1
ATOM 820 C C . LEU A 1 114 ? 11.544 41.919 32.901 1.00 52.41 114 LEU A C 1
ATOM 821 O O . LEU A 1 114 ? 12.246 41.362 33.738 1.00 52.08 114 LEU A O 1
ATOM 826 N N . CYS A 1 115 ? 10.414 41.398 32.438 1.00 49.82 115 CYS A N 1
ATOM 827 C CA . CYS A 1 115 ? 9.859 40.143 32.906 1.00 50.56 115 CYS A CA 1
ATOM 828 C C . CYS A 1 115 ? 9.064 39.489 31.780 1.00 50.86 115 CYS A C 1
ATOM 829 O O . CYS A 1 115 ? 8.464 40.182 30.956 1.00 51.38 115 CYS A O 1
ATOM 832 N N . GLU A 1 116 ? 9.025 38.161 31.758 1.00 44.51 116 GLU A N 1
ATOM 833 C CA . GLU A 1 116 ? 8.185 37.415 30.811 1.00 44.98 116 GLU A CA 1
ATOM 834 C C . GLU A 1 116 ? 6.719 37.768 31.103 1.00 46.29 116 GLU A C 1
ATOM 835 O O . GLU A 1 116 ? 6.290 37.640 32.251 1.00 44.43 116 GLU A O 1
ATOM 841 N N . ARG A 1 117 ? 5.981 38.269 30.109 1.00 43.61 117 ARG A N 1
ATOM 842 C CA . ARG A 1 117 ? 4.580 38.682 30.302 1.00 43.14 117 ARG A CA 1
ATOM 843 C C . ARG A 1 117 ? 3.687 37.543 30.850 1.00 46.24 117 ARG A C 1
ATOM 844 O O . ARG A 1 117 ? 2.811 37.806 31.665 1.00 45.94 117 ARG A O 1
ATOM 852 N N . LYS A 1 118 ? 3.918 36.295 30.403 1.00 44.50 118 LYS A N 1
ATOM 853 C CA . LYS A 1 118 ? 3.198 35.073 30.807 1.00 44.67 118 LYS A CA 1
ATOM 854 C C . LYS A 1 118 ? 3.229 34.921 32.341 1.00 47.69 118 LYS A C 1
ATOM 855 O O . LYS A 1 118 ? 2.177 34.775 32.968 1.00 47.94 118 LYS A O 1
ATOM 861 N N . LYS A 1 119 ? 4.446 34.974 32.917 1.00 43.18 119 LYS A N 1
ATOM 862 C CA . LYS A 1 119 ? 4.749 34.893 34.337 1.00 43.57 119 LYS A CA 1
ATOM 863 C C . LYS A 1 119 ? 4.093 36.065 35.106 1.00 48.45 119 LYS A C 1
ATOM 864 O O . LYS A 1 119 ? 3.572 35.866 36.199 1.00 47.35 119 LYS A O 1
ATOM 870 N N . PHE A 1 120 ? 4.170 37.294 34.553 1.00 46.09 120 PHE A N 1
ATOM 871 C CA . PHE A 1 120 ? 3.570 38.480 35.156 1.00 44.85 120 PHE A CA 1
ATOM 872 C C . PHE A 1 120 ? 2.044 38.298 35.264 1.00 45.95 120 PHE A C 1
ATOM 873 O O . PHE A 1 120 ? 1.481 38.596 36.304 1.00 46.94 120 PHE A O 1
ATOM 881 N N . LYS A 1 121 ? 1.403 37.804 34.202 1.00 39.57 121 LYS A N 1
ATOM 882 C CA . LYS A 1 121 ? -0.017 37.525 34.096 1.00 39.10 121 LYS A CA 1
ATOM 883 C C . LYS A 1 121 ? -0.431 36.457 35.124 1.00 44.41 121 LYS A C 1
ATOM 884 O O . LYS A 1 121 ? -1.472 36.601 35.766 1.00 43.77 121 LYS A O 1
ATOM 890 N N . GLU A 1 122 ? 0.409 35.419 35.313 1.00 41.78 122 GLU A N 1
ATOM 891 C CA . GLU A 1 122 ? 0.169 34.364 36.292 1.00 42.82 122 GLU A CA 1
ATOM 892 C C . GLU A 1 122 ? 0.164 34.938 37.716 1.00 45.50 122 GLU A C 1
ATOM 893 O O . GLU A 1 122 ? -0.750 34.651 38.496 1.00 46.81 122 GLU A O 1
ATOM 899 N N . VAL A 1 123 ? 1.193 35.745 38.061 1.00 39.98 123 VAL A N 1
ATOM 900 C CA . VAL A 1 123 ? 1.337 36.386 39.371 1.00 38.68 123 VAL A CA 1
ATOM 901 C C . VAL A 1 123 ? 0.113 37.277 39.629 1.00 45.13 123 VAL A C 1
ATOM 902 O O . VAL A 1 123 ? -0.470 37.213 40.702 1.00 45.41 123 VAL A O 1
ATOM 906 N N . LEU A 1 124 ? -0.271 38.080 38.629 1.00 41.61 124 LEU A N 1
ATOM 907 C CA . LEU A 1 124 ? -1.397 39.000 38.668 1.00 42.45 124 LEU A CA 1
ATOM 908 C C . LEU A 1 124 ? -2.715 38.264 38.893 1.00 43.99 124 LEU A C 1
ATOM 909 O O . LEU A 1 124 ? -3.510 38.716 39.687 1.00 41.72 124 LEU A O 1
ATOM 914 N N . GLU A 1 125 ? -2.930 37.119 38.229 1.00 42.48 125 GLU A N 1
ATOM 915 C CA . GLU A 1 125 ? -4.137 36.314 38.391 1.00 42.28 125 GLU A CA 1
ATOM 916 C C . GLU A 1 125 ? -4.214 35.742 39.821 1.00 48.23 125 GLU A C 1
ATOM 917 O O . GLU A 1 125 ? -5.298 35.705 40.399 1.00 48.83 125 GLU A O 1
ATOM 923 N N . TYR A 1 126 ? -3.066 35.365 40.407 1.00 45.78 126 TYR A N 1
ATOM 924 C CA . TYR A 1 126 ? -2.978 34.873 41.783 1.00 46.55 126 TYR A CA 1
ATOM 925 C C . TYR A 1 126 ? -3.310 35.990 42.791 1.00 49.62 126 TYR A C 1
ATOM 926 O O . TYR A 1 126 ? -4.076 35.763 43.715 1.00 51.77 126 TYR A O 1
ATOM 935 N N . VAL A 1 127 ? -2.719 37.176 42.621 1.00 43.97 127 VAL A N 1
ATOM 936 C CA . VAL A 1 127 ? -2.947 38.346 43.468 1.00 42.42 127 VAL A CA 1
ATOM 937 C C . VAL A 1 127 ? -4.444 38.707 43.468 1.00 47.79 127 VAL A C 1
ATOM 938 O O . VAL A 1 127 ? -5.013 38.868 44.540 1.00 48.62 127 VAL A O 1
ATOM 942 N N . LYS A 1 128 ? -5.081 38.766 42.285 1.00 45.02 128 LYS A N 1
ATOM 943 C CA . LYS A 1 128 ? -6.510 39.075 42.140 1.00 44.92 128 LYS A CA 1
ATOM 944 C C . LYS A 1 128 ? -7.404 38.049 42.876 1.00 50.40 128 LYS A C 1
ATOM 945 O O . LYS A 1 128 ? -8.312 38.473 43.587 1.00 50.52 128 LYS A O 1
ATOM 951 N N . ARG A 1 129 ? -7.147 36.728 42.719 1.00 46.19 129 ARG A N 1
ATOM 952 C CA . ARG A 1 129 ? -7.884 35.652 43.390 1.00 46.30 129 ARG A CA 1
ATOM 953 C C . ARG A 1 129 ? -7.727 35.714 44.926 1.00 50.97 129 ARG A C 1
ATOM 954 O O . ARG A 1 129 ? -8.720 35.561 45.657 1.00 50.99 129 ARG A O 1
ATOM 962 N N . GLU A 1 130 ? -6.484 35.953 45.408 1.00 45.57 130 GLU A N 1
ATOM 963 C CA . GLU A 1 130 ? -6.201 36.104 46.832 1.00 44.54 130 GLU A CA 1
ATOM 964 C C . GLU A 1 130 ? -6.954 37.292 47.431 1.00 48.93 130 GLU A C 1
ATOM 965 O O . GLU A 1 130 ? -7.420 37.202 48.574 1.00 49.41 130 GLU A O 1
ATOM 971 N N . TRP A 1 131 ? -7.091 38.401 46.661 1.00 44.84 131 TRP A N 1
ATOM 972 C CA . TRP A 1 131 ? -7.808 39.575 47.128 1.00 44.59 131 TRP A CA 1
ATOM 973 C C . TRP A 1 131 ? -9.315 39.339 47.196 1.00 50.10 131 TRP A C 1
ATOM 974 O O . TRP A 1 131 ? -9.968 39.881 48.086 1.00 51.81 131 TRP A O 1
ATOM 985 N N . ILE A 1 132 ? -9.863 38.530 46.285 1.00 45.25 132 ILE A N 1
ATOM 986 C CA . ILE A 1 132 ? -11.287 38.221 46.278 1.00 44.93 132 ILE A CA 1
ATOM 987 C C . ILE A 1 132 ? -11.572 37.367 47.508 1.00 47.74 132 ILE A C 1
ATOM 988 O O . ILE A 1 132 ? -12.506 37.665 48.229 1.00 47.70 132 ILE A O 1
ATOM 993 N N . GLU A 1 133 ? -10.731 36.358 47.766 1.00 44.03 133 GLU A N 1
ATOM 994 C CA . GLU A 1 133 ? -10.786 35.449 48.897 1.00 45.01 133 GLU A CA 1
ATOM 995 C C . GLU A 1 133 ? -10.654 36.226 50.219 1.00 50.11 133 GLU A C 1
ATOM 996 O O . GLU A 1 133 ? -11.417 35.966 51.151 1.00 48.63 133 GLU A O 1
ATOM 1002 N N . PHE A 1 134 ? -9.714 37.221 50.275 1.00 45.12 134 PHE A N 1
ATOM 1003 C CA . PHE A 1 134 ? -9.513 38.060 51.455 1.00 42.46 134 PHE A CA 1
ATOM 1004 C C . PHE A 1 134 ? -10.784 38.847 51.759 1.00 45.22 134 PHE A C 1
ATOM 1005 O O . PHE A 1 134 ? -11.259 38.830 52.906 1.00 42.74 134 PHE A O 1
ATOM 1013 N N . ARG A 1 135 ? -11.348 39.503 50.725 1.00 43.01 135 ARG A N 1
ATOM 1014 C CA . ARG A 1 135 ? -12.533 40.352 50.845 1.00 43.55 135 ARG A CA 1
ATOM 1015 C C . ARG A 1 135 ? -13.771 39.581 51.317 1.00 50.11 135 ARG A C 1
ATOM 1016 O O . ARG A 1 135 ? -14.492 40.086 52.177 1.00 51.25 135 ARG A O 1
ATOM 1024 N N . LYS A 1 136 ? -13.990 38.358 50.805 1.00 47.82 136 LYS A N 1
ATOM 1025 C CA . LYS A 1 136 ? -15.115 37.501 51.210 1.00 49.11 136 LYS A CA 1
ATOM 1026 C C . LYS A 1 136 ? -15.008 37.159 52.698 1.00 53.15 136 LYS A C 1
ATOM 1027 O O . LYS A 1 136 ? -15.958 37.344 53.444 1.00 55.20 136 LYS A O 1
ATOM 1033 N N . SER A 1 137 ? -13.828 36.683 53.113 1.00 46.88 137 SER A N 1
ATOM 1034 C CA . SER A 1 137 ? -13.485 36.278 54.466 1.00 45.77 137 SER A CA 1
ATOM 1035 C C . SER A 1 137 ? -13.643 37.453 55.454 1.00 49.30 137 SER A C 1
ATOM 1036 O O . SER A 1 137 ? -14.313 37.280 56.470 1.00 50.30 137 SER A O 1
ATOM 1039 N N A MET A 1 138 ? -13.064 38.636 55.111 0.50 45.29 138 MET A N 1
ATOM 1040 N N B MET A 1 138 ? -13.074 38.629 55.149 0.50 43.62 138 MET A N 1
ATOM 1041 C CA A MET A 1 138 ? -13.091 39.892 55.877 0.50 44.70 138 MET A CA 1
ATOM 1042 C CA B MET A 1 138 ? -13.144 39.788 56.042 0.50 42.25 138 MET A CA 1
ATOM 1043 C C A MET A 1 138 ? -14.533 40.309 56.168 0.50 48.62 138 MET A C 1
ATOM 1044 C C B MET A 1 138 ? -14.577 40.289 56.212 0.50 47.45 138 MET A C 1
ATOM 1045 O O A MET A 1 138 ? -14.841 40.712 57.284 0.50 46.62 138 MET A O 1
ATOM 1046 O O B MET A 1 138 ? -14.926 40.730 57.300 0.50 45.39 138 MET A O 1
ATOM 1055 N N . PHE A 1 139 ? -15.404 40.212 55.148 1.00 46.33 139 PHE A N 1
ATOM 1056 C CA . PHE A 1 139 ? -16.806 40.606 55.229 1.00 47.44 139 PHE A CA 1
ATOM 1057 C C . PHE A 1 139 ? -17.523 39.776 56.281 1.00 51.95 139 PHE A C 1
ATOM 1058 O O . PHE A 1 139 ? -18.118 40.330 57.193 1.00 52.49 139 PHE A O 1
ATOM 1066 N N . ASP A 1 140 ? -17.358 38.463 56.201 1.00 49.38 140 ASP A N 1
ATOM 1067 C CA . ASP A 1 140 ? -17.934 37.484 57.107 1.00 50.95 140 ASP A CA 1
ATOM 1068 C C . ASP A 1 140 ? -17.366 37.606 58.521 1.00 55.16 140 ASP A C 1
ATOM 1069 O O . ASP A 1 140 ? -18.141 37.700 59.478 1.00 57.81 140 ASP A O 1
ATOM 1074 N N . VAL A 1 141 ? -16.030 37.562 58.661 1.00 48.14 141 VAL A N 1
ATOM 1075 C CA . VAL A 1 141 ? -15.296 37.637 59.929 1.00 47.27 141 VAL A CA 1
ATOM 1076 C C . VAL A 1 141 ? -15.692 38.891 60.757 1.00 50.37 141 VAL A C 1
ATOM 1077 O O . VAL A 1 141 ? -15.950 38.764 61.968 1.00 49.39 141 VAL A O 1
ATOM 1081 N N . TRP A 1 142 ? -15.713 40.071 60.116 1.00 45.67 142 TRP A N 1
ATOM 1082 C CA . TRP A 1 142 ? -15.991 41.347 60.769 1.00 46.89 142 TRP A CA 1
ATOM 1083 C C . TRP A 1 142 ? -17.487 41.574 60.988 1.00 50.59 142 TRP A C 1
ATOM 1084 O O . TRP A 1 142 ? -17.848 42.244 61.954 1.00 48.26 142 TRP A O 1
ATOM 1095 N N . LYS A 1 143 ? -18.351 40.953 60.162 1.00 48.78 143 LYS A N 1
ATOM 1096 C CA . LYS A 1 143 ? -19.795 40.968 60.427 1.00 48.36 143 LYS A CA 1
ATOM 1097 C C . LYS A 1 143 ? -20.030 40.239 61.763 1.00 51.14 143 LYS A C 1
ATOM 1098 O O . LYS A 1 143 ? -20.725 40.757 62.637 1.00 49.73 143 LYS A O 1
ATOM 1104 N N . GLU A 1 144 ? -19.365 39.074 61.943 1.00 47.01 144 GLU A N 1
ATOM 1105 C CA . GLU A 1 144 ? -19.497 38.244 63.133 1.00 45.00 144 GLU A CA 1
ATOM 1106 C C . GLU A 1 144 ? -18.925 38.902 64.377 1.00 48.23 144 GLU A C 1
ATOM 1107 O O . GLU A 1 144 ? -19.574 38.868 65.407 1.00 49.35 144 GLU A O 1
ATOM 1113 N N . LYS A 1 145 ? -17.723 39.485 64.298 1.00 43.45 145 LYS A N 1
ATOM 1114 C CA . LYS A 1 145 ? -17.063 40.130 65.425 1.00 41.77 145 LYS A CA 1
ATOM 1115 C C . LYS A 1 145 ? -17.945 41.267 65.957 1.00 48.36 145 LYS A C 1
ATOM 1116 O O . LYS A 1 145 ? -18.242 41.314 67.143 1.00 49.86 145 LYS A O 1
ATOM 1122 N N . LEU A 1 146 ? -18.378 42.159 65.059 1.00 44.41 146 LEU A N 1
ATOM 1123 C CA . LEU A 1 146 ? -19.163 43.327 65.429 1.00 43.44 146 LEU A CA 1
ATOM 1124 C C . LEU A 1 146 ? -20.595 42.978 65.753 1.00 47.08 146 LEU A C 1
ATOM 1125 O O . LEU A 1 146 ? -21.152 43.580 66.660 1.00 46.94 146 LEU A O 1
ATOM 1130 N N . ALA A 1 147 ? -21.177 41.975 65.078 1.00 44.84 147 ALA A N 1
ATOM 1131 C CA . ALA A 1 147 ? -22.556 41.582 65.375 1.00 45.19 147 ALA A CA 1
ATOM 1132 C C . ALA A 1 147 ? -22.676 41.097 66.794 1.00 51.07 147 ALA A C 1
ATOM 1133 O O . ALA A 1 147 ? -23.573 41.555 67.498 1.00 51.84 147 ALA A O 1
ATOM 1135 N N . SER A 1 148 ? -21.756 40.204 67.232 1.00 48.15 148 SER A N 1
ATOM 1136 C CA . SER A 1 148 ? -21.776 39.631 68.578 1.00 49.82 148 SER A CA 1
ATOM 1137 C C . SER A 1 148 ? -21.572 40.705 69.626 1.00 52.77 148 SER A C 1
ATOM 1138 O O . SER A 1 148 ? -22.336 40.745 70.577 1.00 51.72 148 SER A O 1
ATOM 1141 N N . GLU A 1 149 ? -20.593 41.600 69.403 1.00 49.13 149 GLU A N 1
ATOM 1142 C CA . GLU A 1 149 ? -20.244 42.693 70.291 1.00 50.06 149 GLU A CA 1
ATOM 1143 C C . GLU A 1 149 ? -21.421 43.683 70.446 1.00 53.30 149 GLU A C 1
ATOM 1144 O O . GLU A 1 149 ? -21.723 44.101 71.557 1.00 52.97 149 GLU A O 1
ATOM 1150 N N . PHE A 1 150 ? -22.073 44.055 69.333 1.00 49.79 150 PHE A N 1
ATOM 1151 C CA . PHE A 1 150 ? -23.173 45.013 69.350 1.00 49.21 150 PHE A CA 1
ATOM 1152 C C . PHE A 1 150 ? -24.445 44.409 69.904 1.00 53.79 150 PHE A C 1
ATOM 1153 O O . PHE A 1 150 ? -25.118 45.070 70.692 1.00 55.08 150 PHE A O 1
ATOM 1161 N N . ARG A 1 151 ? -24.771 43.166 69.507 1.00 50.19 151 ARG A N 1
ATOM 1162 C CA . ARG A 1 151 ? -25.961 42.450 69.967 1.00 51.55 151 ARG A CA 1
ATOM 1163 C C . ARG A 1 151 ? -25.881 42.244 71.480 1.00 58.47 151 ARG A C 1
ATOM 1164 O O . ARG A 1 151 ? -26.864 42.489 72.170 1.00 60.15 151 ARG A O 1
ATOM 1172 N N . GLU A 1 152 ? -24.686 41.903 71.999 1.00 54.35 152 GLU A N 1
ATOM 1173 C CA . GLU A 1 152 ? -24.448 41.700 73.427 1.00 55.62 152 GLU A CA 1
ATOM 1174 C C . GLU A 1 152 ? -24.623 43.006 74.206 1.00 60.22 152 GLU A C 1
ATOM 1175 O O . GLU A 1 152 ? -25.342 43.019 75.207 1.00 60.03 152 GLU A O 1
ATOM 1181 N N . HIS A 1 153 ? -23.995 44.095 73.726 1.00 56.39 153 HIS A N 1
ATOM 1182 C CA . HIS A 1 153 ? -24.088 45.411 74.339 1.00 56.58 153 HIS A CA 1
ATOM 1183 C C . HIS A 1 153 ? -25.533 45.934 74.308 1.00 61.34 153 HIS A C 1
ATOM 1184 O O . HIS A 1 153 ? -25.983 46.525 75.294 1.00 60.16 153 HIS A O 1
ATOM 1191 N N . GLY A 1 154 ? -26.237 45.679 73.198 1.00 58.28 154 GLY A N 1
ATOM 1192 C CA . GLY A 1 154 ? -27.633 46.071 73.028 1.00 59.12 154 GLY A CA 1
ATOM 1193 C C . GLY A 1 154 ? -28.579 45.382 74.001 1.00 63.96 154 GLY A C 1
ATOM 1194 O O . GLY A 1 154 ? -29.377 46.047 74.674 1.00 65.51 154 GLY A O 1
ATOM 1195 N N . GLU A 1 155 ? -28.482 44.036 74.086 1.00 58.27 155 GLU A N 1
ATOM 1196 C CA . GLU A 1 155 ? -29.270 43.187 74.978 1.00 58.17 155 GLU A CA 1
ATOM 1197 C C . GLU A 1 155 ? -29.058 43.623 76.441 1.00 63.82 155 GLU A C 1
ATOM 1198 O O . GLU A 1 155 ? -30.037 43.762 77.168 1.00 63.34 155 GLU A O 1
ATOM 1204 N N . MET A 1 156 ? -27.784 43.886 76.846 1.00 61.72 156 MET A N 1
ATOM 1205 C CA . MET A 1 156 ? -27.415 44.319 78.205 1.00 62.03 156 MET A CA 1
ATOM 1206 C C . MET A 1 156 ? -27.969 45.711 78.481 1.00 67.22 156 MET A C 1
ATOM 1207 O O . MET A 1 156 ? -28.326 45.987 79.621 1.00 67.37 156 MET A O 1
ATOM 1212 N N . LEU A 1 157 ? -28.078 46.571 77.434 1.00 64.34 157 LEU A N 1
ATOM 1213 C CA . LEU A 1 157 ? -28.665 47.902 77.554 1.00 63.95 157 LEU A CA 1
ATOM 1214 C C . LEU A 1 157 ? -30.175 47.8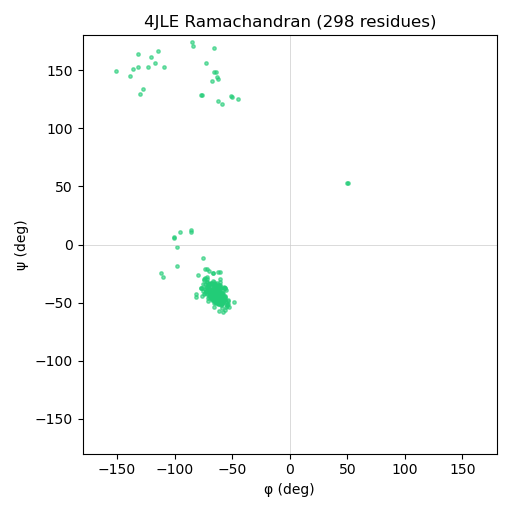09 77.829 1.00 71.31 157 LEU A C 1
ATOM 1215 O O . LEU A 1 157 ? -30.646 48.520 78.714 1.00 72.75 157 LEU A O 1
ATOM 1220 N N . ASN A 1 158 ? -30.915 46.912 77.116 1.00 68.15 158 ASN A N 1
ATOM 1221 C CA . ASN A 1 158 ? -32.362 46.707 77.288 1.00 69.46 158 ASN A CA 1
ATOM 1222 C C . ASN A 1 158 ? -32.697 46.211 78.692 1.00 73.40 158 ASN A C 1
ATOM 1223 O O . ASN A 1 158 ? -33.659 46.675 79.301 1.00 73.58 158 ASN A O 1
ATOM 1228 N N . GLN A 1 159 ? -31.880 45.284 79.200 1.00 69.12 159 GLN A N 1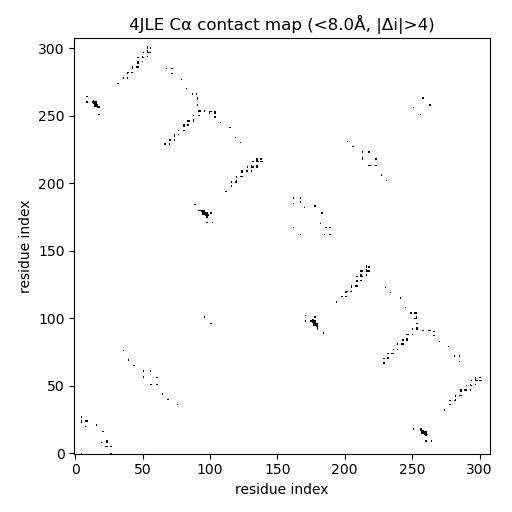
ATOM 1229 C CA . GLN A 1 159 ? -31.973 44.698 80.528 1.00 68.68 159 GLN A CA 1
ATOM 1230 C C . GLN A 1 159 ? -31.683 45.762 81.582 1.00 74.56 159 GLN A C 1
ATOM 1231 O O . GLN A 1 159 ? -32.433 45.854 82.554 1.00 75.04 159 GLN A O 1
ATOM 1237 N N . LYS A 1 160 ? -30.638 46.601 81.377 1.00 71.58 160 LYS A N 1
ATOM 1238 C CA . LYS A 1 160 ? -30.342 47.687 82.310 1.00 72.25 160 LYS A CA 1
ATOM 1239 C C . LYS A 1 160 ? -31.484 48.736 82.304 1.00 78.93 160 LYS A C 1
ATOM 1240 O O . LYS A 1 160 ? -31.800 49.292 83.359 1.00 78.04 160 LYS A O 1
ATOM 1246 N N . ARG A 1 161 ? -32.123 48.959 81.128 1.00 77.83 161 ARG A N 1
ATOM 1247 C CA . ARG A 1 161 ? -33.254 49.888 80.962 1.00 79.02 161 ARG A CA 1
ATOM 1248 C C . ARG A 1 161 ? -34.512 49.378 81.689 1.00 87.31 161 ARG A C 1
ATOM 1249 O O . ARG A 1 161 ? -35.178 50.179 82.349 1.00 88.43 161 ARG A O 1
ATOM 1257 N N . LYS A 1 162 ? -34.842 48.060 81.558 1.00 84.79 162 LYS A N 1
ATOM 1258 C CA . LYS A 1 162 ? -36.010 47.439 82.196 1.00 86.56 162 LYS A CA 1
ATOM 1259 C C . LYS A 1 162 ? -35.867 47.425 83.728 1.00 92.94 162 LYS A C 1
ATOM 1260 O O . LYS A 1 162 ? -36.855 47.593 84.437 1.00 94.14 162 LYS A O 1
ATOM 1266 N N . LEU A 1 163 ? -34.632 47.263 84.222 1.00 90.04 163 LEU A N 1
ATOM 1267 C CA . LEU A 1 163 ? -34.267 47.275 85.637 1.00 91.02 163 LEU A CA 1
ATOM 1268 C C . LEU A 1 163 ? -34.552 48.655 86.281 1.00 97.50 163 LEU A C 1
ATOM 1269 O O . LEU A 1 163 ? -35.104 48.701 87.379 1.00 99.23 163 LEU A O 1
ATOM 1274 N N . LYS A 1 164 ? -34.195 49.763 85.593 1.00 94.05 164 LYS A N 1
ATOM 1275 C CA . LYS A 1 164 ? -34.437 51.132 86.068 1.00 94.15 164 LYS A CA 1
ATOM 1276 C C . LYS A 1 164 ? -35.933 51.491 85.960 1.00 102.53 164 LYS A C 1
ATOM 1277 O O . LYS A 1 164 ? -36.471 52.121 86.867 1.00 103.10 164 LYS A O 1
ATOM 1283 N N . GLN A 1 165 ? -36.597 51.060 84.852 1.00 101.34 165 GLN A N 1
ATOM 1284 C CA . GLN A 1 165 ? -38.023 51.296 84.561 1.00 103.31 165 GLN A CA 1
ATOM 1285 C C . GLN A 1 165 ? -38.976 50.495 85.483 1.00 110.33 165 GLN A C 1
ATOM 1286 O O . GLN A 1 165 ? -40.137 50.893 85.637 1.00 111.34 165 GLN A O 1
ATOM 1292 N N . HIS A 1 166 ? -38.500 49.381 86.088 1.00 107.70 166 HIS A N 1
ATOM 1293 C CA . HIS A 1 166 ? -39.303 48.585 87.026 1.00 109.56 166 HIS A CA 1
ATOM 1294 C C . HIS A 1 166 ? -38.984 49.041 88.473 1.00 112.74 166 HIS A C 1
ATOM 1295 O O . HIS A 1 166 ? -39.400 48.400 89.437 1.00 113.01 166 HIS A O 1
ATOM 1302 N N . GLU A 1 167 ? -38.243 50.178 88.585 1.00 108.20 167 GLU A N 1
ATOM 1303 C CA . GLU A 1 167 ? -37.790 50.918 89.775 1.00 132.78 167 GLU A CA 1
ATOM 1304 C C . GLU A 1 167 ? -37.372 50.006 90.931 1.00 151.14 167 GLU A C 1
ATOM 1305 O O . GLU A 1 167 ? -36.243 49.519 90.951 1.00 107.78 167 GLU A O 1
ATOM 1311 N N . SER B 1 6 ? -21.378 63.114 44.060 1.00 92.05 6 SER B N 1
ATOM 1312 C CA . SER B 1 6 ? -2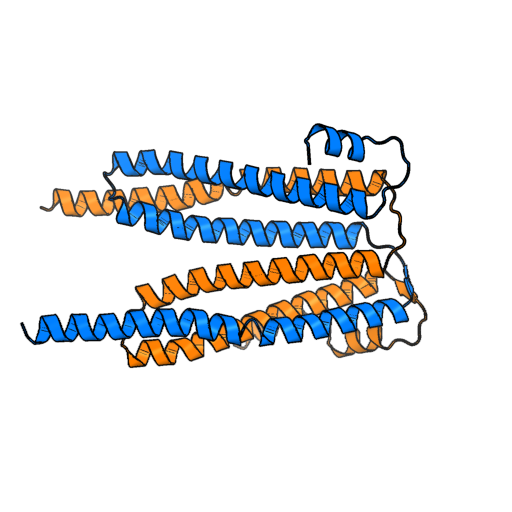1.597 64.458 43.524 1.00 92.78 6 SER B CA 1
ATOM 1313 C C . SER B 1 6 ? -20.800 64.700 42.213 1.00 96.37 6 SER B C 1
ATOM 1314 O O . SER B 1 6 ? -19.874 63.952 41.880 1.00 95.37 6 SER B O 1
ATOM 1317 N N . LEU B 1 7 ? -21.199 65.755 41.483 1.00 93.62 7 LEU B N 1
ATOM 1318 C CA . LEU B 1 7 ? -20.688 66.203 40.188 1.00 93.72 7 LEU B CA 1
ATOM 1319 C C . LEU B 1 7 ? -19.193 66.590 40.216 1.00 98.37 7 LEU B C 1
ATOM 1320 O O . LEU B 1 7 ? -18.445 66.102 39.362 1.00 97.41 7 LEU B O 1
ATOM 1325 N N . SER B 1 8 ? -18.765 67.462 41.177 1.00 95.52 8 SER B N 1
ATOM 1326 C CA . SER B 1 8 ? -17.370 67.929 41.324 1.00 94.59 8 SER B CA 1
ATOM 1327 C C . SER B 1 8 ? -16.388 66.759 41.581 1.00 94.76 8 SER B C 1
ATOM 1328 O O . SER B 1 8 ? -15.278 66.781 41.052 1.00 93.80 8 SER B O 1
ATOM 1331 N N . ASP B 1 9 ? -16.809 65.735 42.355 1.00 88.96 9 ASP B N 1
ATOM 1332 C CA . ASP B 1 9 ? -16.005 64.536 42.610 1.00 87.11 9 ASP B CA 1
ATOM 1333 C C . ASP B 1 9 ? -15.727 63.794 41.287 1.00 88.59 9 ASP B C 1
ATOM 1334 O O . ASP B 1 9 ? -14.627 63.267 41.104 1.00 87.46 9 ASP B O 1
ATOM 1339 N N . GLU B 1 10 ? -16.717 63.784 40.357 1.00 83.95 10 GLU B N 1
ATOM 1340 C CA . GLU B 1 10 ? -16.582 63.148 39.039 1.00 83.17 10 GLU B CA 1
ATOM 1341 C C . GLU B 1 10 ? -15.615 63.942 38.147 1.00 80.47 10 GLU B C 1
ATOM 1342 O O . GLU B 1 10 ? -14.772 63.325 37.496 1.00 77.77 10 GLU B O 1
ATOM 1348 N N . ILE B 1 11 ? -15.731 65.300 38.137 1.00 74.77 11 ILE B N 1
ATOM 1349 C CA . ILE B 1 11 ? -14.881 66.215 37.343 1.00 74.01 11 ILE B CA 1
ATOM 1350 C C . ILE B 1 11 ? -13.429 66.109 37.833 1.00 77.70 11 ILE B C 1
ATOM 1351 O O . ILE B 1 11 ? -12.529 65.930 37.013 1.00 76.01 11 ILE B O 1
ATOM 1356 N N . ASN B 1 12 ? -13.221 66.176 39.168 1.00 75.60 12 ASN B N 1
ATOM 1357 C CA . ASN B 1 12 ? -11.900 66.075 39.790 1.00 76.08 12 ASN B CA 1
ATOM 1358 C C . ASN B 1 12 ? -11.236 64.709 39.463 1.00 82.46 12 ASN B C 1
ATOM 1359 O O . ASN B 1 12 ? -10.039 64.712 39.177 1.00 82.25 12 ASN B O 1
ATOM 1364 N N . LYS B 1 13 ? -12.025 63.584 39.407 1.00 79.81 13 LYS B N 1
ATOM 1365 C CA . LYS B 1 13 ? -11.555 62.230 39.053 1.00 79.56 13 LYS B CA 1
ATOM 1366 C C . LYS B 1 13 ? -11.224 62.104 37.551 1.00 85.25 13 LYS B C 1
ATOM 1367 O O . LYS B 1 13 ? -10.210 61.485 37.227 1.00 85.56 13 LYS B O 1
ATOM 1373 N N . CYS B 1 14 ? -12.075 62.659 36.644 1.00 82.84 14 CYS B N 1
ATOM 1374 C CA . CYS B 1 14 ? -11.862 62.629 35.178 1.00 83.51 14 CYS B CA 1
ATOM 1375 C C . CYS B 1 14 ? -10.577 63.381 34.801 1.00 86.09 14 CYS B C 1
ATOM 1376 O O . CYS B 1 14 ? -9.833 62.969 33.899 1.00 84.98 14 CYS B O 1
ATOM 1379 N N . ASP B 1 15 ? -10.348 64.505 35.509 1.00 81.67 15 ASP B N 1
ATOM 1380 C CA . ASP B 1 15 ? -9.221 65.422 35.374 1.00 80.59 15 ASP B CA 1
ATOM 1381 C C . ASP B 1 15 ? -7.929 64.864 35.978 1.00 81.53 15 ASP B C 1
ATOM 1382 O O . ASP B 1 15 ? -6.852 65.417 35.719 1.00 79.19 15 ASP B O 1
ATOM 1387 N N . MET B 1 16 ? -8.041 63.750 36.751 1.00 76.85 16 MET B N 1
ATOM 1388 C CA . MET B 1 16 ? -6.906 63.086 37.376 1.00 76.69 16 MET B CA 1
ATOM 1389 C C . MET B 1 16 ? -6.608 61.687 36.788 1.00 77.77 16 MET B C 1
ATOM 1390 O O . MET B 1 16 ? -5.464 61.252 36.906 1.00 77.91 16 MET B O 1
ATOM 1395 N N . LYS B 1 17 ? -7.605 60.985 36.170 1.00 70.85 17 LYS B N 1
ATOM 1396 C CA . LYS B 1 17 ? -7.451 59.621 35.610 1.00 67.75 17 LYS B CA 1
ATOM 1397 C C . LYS B 1 17 ? -6.142 59.450 34.794 1.00 65.48 17 LYS B C 1
ATOM 1398 O O . LYS B 1 17 ? -5.854 60.244 33.907 1.00 64.45 17 LYS B O 1
ATOM 1404 N N . LYS B 1 18 ? -5.337 58.443 35.173 1.00 59.25 18 LYS B N 1
ATOM 1405 C CA . LYS B 1 18 ? -4.041 58.048 34.589 1.00 57.48 18 LYS B CA 1
ATOM 1406 C C . LYS B 1 18 ? -4.155 56.726 33.848 1.00 58.83 18 LYS B C 1
ATOM 1407 O O . LYS B 1 18 ? -3.351 56.450 32.956 1.00 57.69 18 LYS B O 1
ATOM 1413 N N . TYR B 1 19 ? -5.107 55.871 34.276 1.00 55.44 19 TYR B N 1
ATOM 1414 C CA . TYR B 1 19 ? -5.316 54.533 33.704 1.00 55.89 19 TYR B CA 1
ATOM 1415 C C . TYR B 1 19 ? -6.769 54.244 33.490 1.00 63.35 19 TYR B C 1
ATOM 1416 O O . TYR B 1 19 ? -7.601 54.713 34.255 1.00 65.12 19 TYR B O 1
ATOM 1425 N N . THR B 1 20 ? -7.073 53.410 32.497 1.00 60.81 20 THR B N 1
ATOM 1426 C CA . THR B 1 20 ? -8.422 52.911 32.226 1.00 60.05 20 THR B CA 1
ATOM 1427 C C . THR B 1 20 ? -8.398 51.388 32.476 1.00 62.54 20 THR B C 1
ATOM 1428 O O . THR B 1 20 ? -7.309 50.819 32.588 1.00 60.61 20 THR B O 1
ATOM 1432 N N . ALA B 1 21 ? -9.571 50.726 32.557 1.00 59.95 21 ALA B N 1
ATOM 1433 C CA . ALA B 1 21 ? -9.612 49.269 32.736 1.00 60.17 21 ALA B CA 1
ATOM 1434 C C . ALA B 1 21 ? -9.205 48.562 31.434 1.00 63.03 21 ALA B C 1
ATOM 1435 O O . ALA B 1 21 ? -8.496 47.545 31.474 1.00 62.13 21 ALA B O 1
ATOM 1437 N N . GLU B 1 22 ? -9.619 49.158 30.286 1.00 58.50 22 GLU B N 1
ATOM 1438 C CA . GLU B 1 22 ? -9.371 48.697 28.926 1.00 58.79 22 GLU B CA 1
ATOM 1439 C C . GLU B 1 22 ? -7.874 48.685 28.636 1.00 60.24 22 GLU B C 1
ATOM 1440 O O . GLU B 1 22 ? -7.384 47.685 28.124 1.00 61.34 22 GLU B O 1
ATOM 1446 N N . GLU B 1 23 ? -7.149 49.771 29.003 1.00 53.31 23 GLU B N 1
ATOM 1447 C CA . GLU B 1 23 ? -5.692 49.920 28.889 1.00 51.63 23 GLU B CA 1
ATOM 1448 C C . GLU B 1 23 ? -4.965 48.792 29.637 1.00 52.75 23 GLU B C 1
ATOM 1449 O O . GLU B 1 23 ? -4.047 48.179 29.095 1.00 50.86 23 GLU B O 1
ATOM 1455 N N . ILE B 1 24 ? -5.394 48.539 30.894 1.00 48.72 24 ILE B N 1
ATOM 1456 C CA . ILE B 1 24 ? -4.829 47.526 31.799 1.00 47.45 24 ILE B CA 1
ATOM 1457 C C . ILE B 1 24 ? -5.088 46.127 31.241 1.00 50.78 24 ILE B C 1
ATOM 1458 O O . ILE B 1 24 ? -4.151 45.325 31.206 1.00 50.18 24 ILE B O 1
ATOM 1463 N N . ASN B 1 25 ? -6.321 45.839 30.783 1.00 48.66 25 ASN B N 1
ATOM 1464 C CA . ASN B 1 25 ? -6.621 44.519 30.206 1.00 50.39 25 ASN B CA 1
ATOM 1465 C C . ASN B 1 25 ? -5.801 44.297 28.911 1.00 54.06 25 ASN B C 1
ATOM 1466 O O . ASN B 1 25 ? -5.216 43.237 28.732 1.00 54.52 25 ASN B O 1
ATOM 1471 N N . GLU B 1 26 ? -5.687 45.332 28.085 1.00 49.75 26 GLU B N 1
ATOM 1472 C CA . GLU B 1 26 ? -4.901 45.353 26.854 1.00 50.49 26 GLU B CA 1
ATOM 1473 C C . GLU B 1 26 ? -3.447 44.983 27.152 1.00 54.62 26 GLU B C 1
ATOM 1474 O O . GLU B 1 26 ? -2.887 44.111 26.487 1.00 54.50 26 GLU B O 1
ATOM 1480 N N . MET B 1 27 ? -2.859 45.618 28.188 1.00 50.43 27 MET B N 1
ATOM 1481 C CA . MET B 1 27 ? -1.491 45.389 28.624 1.00 51.06 27 MET B CA 1
ATOM 1482 C C . MET B 1 27 ? -1.306 43.964 29.112 1.00 55.71 27 MET B C 1
ATOM 1483 O O . MET B 1 27 ? -0.342 43.316 28.703 1.00 55.68 27 MET B O 1
ATOM 1488 N N . ILE B 1 28 ? -2.238 43.472 29.963 1.00 52.93 28 ILE B N 1
ATOM 1489 C CA . ILE B 1 28 ? -2.202 42.109 30.504 1.00 53.77 28 ILE B CA 1
ATOM 1490 C C . ILE B 1 28 ? -2.233 41.082 29.359 1.00 59.67 28 ILE B C 1
ATOM 1491 O O . ILE B 1 28 ? -1.387 40.182 29.317 1.00 61.56 28 ILE B O 1
ATOM 1496 N N . ASN B 1 29 ? -3.178 41.258 28.427 1.00 54.75 29 ASN B N 1
ATOM 1497 C CA . ASN B 1 29 ? -3.460 40.364 27.320 1.00 55.29 29 ASN B CA 1
ATOM 1498 C C . ASN B 1 29 ? -2.597 40.614 26.078 1.00 60.16 29 ASN B C 1
ATOM 1499 O O . ASN B 1 29 ? -2.904 40.032 25.033 1.00 61.55 29 ASN B O 1
ATOM 1504 N N . SER B 1 30 ? -1.532 41.454 26.176 1.00 53.12 30 SER B N 1
ATOM 1505 C CA . SER B 1 30 ? -0.662 41.757 25.041 1.00 51.22 30 SER B CA 1
ATOM 1506 C C . SER B 1 30 ? 0.061 40.502 24.556 1.00 55.77 30 SER B C 1
ATOM 1507 O O . SER B 1 30 ? 0.434 39.632 25.368 1.00 54.99 30 SER B O 1
ATOM 1510 N N . SER B 1 31 ? 0.254 40.405 23.228 1.00 52.45 31 SER B N 1
ATOM 1511 C CA . SER B 1 31 ? 0.940 39.264 22.603 1.00 52.36 31 SER B CA 1
ATOM 1512 C C . SER B 1 31 ? 2.454 39.333 22.858 1.00 55.22 31 SER B C 1
ATOM 1513 O O . SER B 1 31 ? 3.118 38.296 22.803 1.00 55.08 31 SER B O 1
ATOM 1516 N N . ASN B 1 32 ? 2.987 40.540 23.185 1.00 51.24 32 ASN B N 1
ATOM 1517 C CA . ASN B 1 32 ? 4.407 40.783 23.520 1.00 50.93 32 ASN B CA 1
ATOM 1518 C C . ASN B 1 32 ? 4.912 39.789 24.584 1.00 50.52 32 ASN B C 1
ATOM 1519 O O . ASN B 1 32 ? 4.257 39.623 25.627 1.00 48.99 32 ASN B O 1
ATOM 1524 N N . GLU B 1 33 ? 6.043 39.098 24.296 1.00 44.15 33 GLU B N 1
ATOM 1525 C CA . GLU B 1 33 ? 6.587 38.092 25.200 1.00 43.14 33 GLU B CA 1
ATOM 1526 C C . GLU B 1 33 ? 7.050 38.660 26.541 1.00 43.21 33 GLU B C 1
ATOM 1527 O O . GLU B 1 33 ? 6.994 37.969 27.565 1.00 43.82 33 GLU B O 1
ATOM 1533 N N . PHE B 1 34 ? 7.573 39.877 26.510 1.00 36.91 34 PHE B N 1
ATOM 1534 C CA . PHE B 1 34 ? 8.102 40.506 27.688 1.00 37.42 34 PHE B CA 1
ATOM 1535 C C . PHE B 1 34 ? 7.315 41.739 28.021 1.00 42.08 34 PHE B C 1
ATOM 1536 O O . PHE B 1 34 ? 6.676 42.314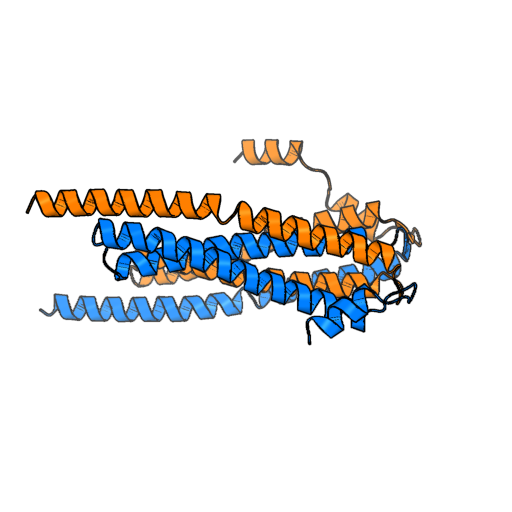 27.149 1.00 38.80 34 PHE B O 1
ATOM 1544 N N . ILE B 1 35 ? 7.354 42.124 29.310 1.00 41.40 35 ILE B N 1
ATOM 1545 C CA . ILE B 1 35 ? 6.720 43.306 29.856 1.00 41.65 35 ILE B CA 1
ATOM 1546 C C . ILE B 1 35 ? 7.797 44.038 30.670 1.00 50.39 35 ILE B C 1
ATOM 1547 O O . ILE B 1 35 ? 8.521 43.411 31.466 1.00 48.93 35 ILE B O 1
ATOM 1552 N N . ASN B 1 36 ? 7.943 45.354 30.409 1.00 50.23 36 ASN B N 1
ATOM 1553 C CA . ASN B 1 36 ? 8.926 46.194 31.092 1.00 50.50 36 ASN B CA 1
ATOM 1554 C C . ASN B 1 36 ? 8.371 46.697 32.449 1.00 52.24 36 ASN B C 1
ATOM 1555 O O . ASN B 1 36 ? 7.188 46.499 32.756 1.00 47.88 36 ASN B O 1
ATOM 1560 N N . ARG B 1 37 ? 9.262 47.330 33.260 1.00 51.84 37 ARG B N 1
ATOM 1561 C CA . ARG B 1 37 ? 8.989 47.862 34.595 1.00 51.95 37 ARG B CA 1
ATOM 1562 C C . ARG B 1 37 ? 7.934 48.947 34.579 1.00 54.58 37 ARG B C 1
ATOM 1563 O O . ARG B 1 37 ? 7.107 48.958 35.474 1.00 53.01 37 ARG B O 1
ATOM 1571 N N . ASN B 1 38 ? 7.920 49.838 33.568 1.00 52.26 38 ASN B N 1
ATOM 1572 C CA . ASN B 1 38 ? 6.902 50.881 33.502 1.00 51.46 38 ASN B CA 1
ATOM 1573 C C . ASN B 1 38 ? 5.495 50.281 33.480 1.00 52.28 38 ASN B C 1
ATOM 1574 O O . ASN B 1 38 ? 4.682 50.551 34.369 1.00 52.43 38 ASN B O 1
ATOM 1579 N N . ASP B 1 39 ? 5.239 49.428 32.484 1.00 45.98 39 ASP B N 1
ATOM 1580 C CA . ASP B 1 39 ? 3.974 48.746 32.305 1.00 43.44 39 ASP B CA 1
ATOM 1581 C C . ASP B 1 39 ? 3.576 47.923 33.556 1.00 45.39 39 ASP B C 1
ATOM 1582 O O . ASP B 1 39 ? 2.403 47.935 33.947 1.00 44.68 39 ASP B O 1
ATOM 1587 N N . MET B 1 40 ? 4.551 47.282 34.230 1.00 41.81 40 MET B N 1
ATOM 1588 C CA . MET B 1 40 ? 4.292 46.503 35.452 1.00 40.93 40 MET B CA 1
ATOM 1589 C C . MET B 1 40 ? 3.867 47.415 36.584 1.00 45.45 40 MET B C 1
ATOM 1590 O O . MET B 1 40 ? 2.945 47.080 37.328 1.00 44.13 40 MET B O 1
ATOM 1595 N N . ASN B 1 41 ? 4.501 48.603 36.675 1.00 44.10 41 ASN B N 1
ATOM 1596 C CA . ASN B 1 41 ? 4.206 49.590 37.702 1.00 44.65 41 ASN B CA 1
ATOM 1597 C C . ASN B 1 41 ? 2.827 50.199 37.473 1.00 47.90 41 ASN B C 1
ATOM 1598 O O . ASN B 1 41 ? 2.046 50.280 38.415 1.00 48.86 41 ASN B O 1
ATOM 1603 N N . ILE B 1 42 ? 2.499 50.544 36.215 1.00 43.02 42 ILE B N 1
ATOM 1604 C CA . ILE B 1 42 ? 1.178 51.074 35.849 1.00 40.29 42 ILE B CA 1
ATOM 1605 C C . ILE B 1 42 ? 0.122 50.074 36.304 1.00 44.60 42 ILE B C 1
ATOM 1606 O O . ILE B 1 42 ? -0.837 50.478 36.959 1.00 45.58 42 ILE B O 1
ATOM 1611 N N . ILE B 1 43 ? 0.302 48.773 35.970 1.00 41.96 43 ILE B N 1
ATOM 1612 C CA . ILE B 1 43 ? -0.686 47.739 36.288 1.00 42.49 43 ILE B CA 1
ATOM 1613 C C . ILE B 1 43 ? -0.815 47.572 37.816 1.00 49.93 43 ILE B C 1
ATOM 1614 O O . ILE B 1 43 ? -1.934 47.469 38.312 1.00 49.01 43 ILE B O 1
ATOM 1619 N N . PHE B 1 44 ? 0.309 47.574 38.551 1.00 49.49 44 PHE B N 1
ATOM 1620 C CA . PHE B 1 44 ? 0.241 47.390 39.990 1.00 51.74 44 PHE B CA 1
ATOM 1621 C C . PHE B 1 44 ? -0.400 48.599 40.665 1.00 54.96 44 PHE B C 1
ATOM 1622 O O . PHE B 1 44 ? -1.128 48.402 41.631 1.00 51.58 44 PHE B O 1
ATOM 1630 N N . SER B 1 45 ? -0.180 49.838 40.127 1.00 52.36 45 SER B N 1
ATOM 1631 C CA . SER B 1 45 ? -0.803 51.065 40.654 1.00 50.71 45 SER B CA 1
ATOM 1632 C C . SER B 1 45 ? -2.316 50.990 40.489 1.00 52.87 45 SER B C 1
ATOM 1633 O O . SER B 1 45 ? -3.044 51.264 41.430 1.00 52.55 45 SER B O 1
ATOM 1636 N N . TYR B 1 46 ? -2.784 50.580 39.302 1.00 49.65 46 TYR B N 1
ATOM 1637 C CA . TYR B 1 46 ? -4.210 50.415 39.024 1.00 49.16 46 TYR B CA 1
ATOM 1638 C C . TYR B 1 46 ? -4.839 49.360 39.934 1.00 51.54 46 TYR B C 1
ATOM 1639 O O . TYR B 1 46 ? -5.967 49.533 40.366 1.00 50.35 46 TYR B O 1
ATOM 1648 N N . VAL B 1 47 ? -4.139 48.245 40.149 1.00 49.76 47 VAL B N 1
ATOM 1649 C CA . VAL B 1 47 ? -4.610 47.108 40.950 1.00 50.20 47 VAL B CA 1
ATOM 1650 C C . VAL B 1 47 ? -4.632 47.506 42.435 1.00 53.32 47 VAL B C 1
ATOM 1651 O O . VAL B 1 47 ? -5.635 47.244 43.085 1.00 48.63 47 VAL B O 1
ATOM 1655 N N . HIS B 1 48 ? -3.550 48.157 42.943 1.00 53.86 48 HIS B N 1
ATOM 1656 C CA . HIS B 1 48 ? -3.481 48.662 44.306 1.00 56.53 48 HIS B CA 1
ATOM 1657 C C . HIS B 1 48 ? -4.707 49.554 44.555 1.00 58.70 48 HIS B C 1
ATOM 1658 O O . HIS B 1 48 ? -5.435 49.351 45.531 1.00 57.49 48 HIS B O 1
ATOM 1665 N N . GLU B 1 49 ? -4.990 50.476 43.608 1.00 53.97 49 GLU B N 1
ATOM 1666 C CA . GLU B 1 49 ? -6.107 51.412 43.709 1.00 53.32 49 GLU B CA 1
ATOM 1667 C C . GLU B 1 49 ? -7.475 50.703 43.690 1.00 55.42 49 GLU B C 1
ATOM 1668 O O . GLU B 1 49 ? -8.335 51.039 44.510 1.00 55.86 49 GLU B O 1
ATOM 1674 N N . SER B 1 50 ? -7.653 49.720 42.803 1.00 49.44 50 SER B N 1
ATOM 1675 C CA . SER B 1 50 ? -8.887 48.947 42.675 1.00 49.42 50 SER B CA 1
ATOM 1676 C C . SER B 1 50 ? -9.192 48.150 43.965 1.00 55.96 50 SER B C 1
ATOM 1677 O O . SER B 1 50 ? -10.345 48.112 44.421 1.00 55.50 50 SER B O 1
ATOM 1680 N N . GLU B 1 51 ? -8.151 47.554 44.567 1.00 53.40 51 GLU B N 1
ATOM 1681 C CA . GLU B 1 51 ? -8.282 46.758 45.780 1.00 53.39 51 GLU B CA 1
ATOM 1682 C C . GLU B 1 51 ? -8.574 47.645 46.973 1.00 57.94 51 GLU B C 1
ATOM 1683 O O . GLU B 1 51 ? -9.342 47.235 47.821 1.00 58.38 51 GLU B O 1
ATOM 1689 N N . ARG B 1 52 ? -8.049 48.873 46.979 1.00 54.20 52 ARG B N 1
ATOM 1690 C CA . ARG B 1 52 ? -8.248 49.899 47.995 1.00 54.69 52 ARG B CA 1
ATOM 1691 C C . ARG B 1 52 ? -9.717 50.337 47.977 1.00 58.82 52 ARG B C 1
ATOM 1692 O O . ARG B 1 52 ? -10.333 50.422 49.027 1.00 58.23 52 ARG B O 1
ATOM 1700 N N . GLU B 1 53 ? -10.292 50.539 46.781 1.00 56.05 53 GLU B N 1
ATOM 1701 C CA . GLU B 1 53 ? -11.700 50.935 46.631 1.00 55.72 53 GLU B CA 1
ATOM 1702 C C . GLU B 1 53 ? -12.664 49.830 47.030 1.00 58.07 53 GLU B C 1
ATOM 1703 O O . GLU B 1 53 ? -13.682 50.117 47.656 1.00 56.58 53 GLU B O 1
ATOM 1709 N N . LYS B 1 54 ? -12.397 48.593 46.595 1.00 54.33 54 LYS B N 1
ATOM 1710 C CA . LYS B 1 54 ? -13.247 47.446 46.864 1.00 54.44 54 LYS B CA 1
ATOM 1711 C C . LYS B 1 54 ? -13.277 47.129 48.372 1.00 59.39 54 LYS B C 1
ATOM 1712 O O . LYS B 1 54 ? -14.333 46.766 48.896 1.00 58.58 54 LYS B O 1
ATOM 1718 N N . PHE B 1 55 ? -12.125 47.304 49.058 1.00 56.79 55 PHE B N 1
ATOM 1719 C CA . PHE B 1 55 ? -11.979 47.089 50.495 1.00 57.77 55 PHE B CA 1
ATOM 1720 C C . PHE B 1 55 ? -12.931 48.013 51.265 1.00 60.83 55 PHE B C 1
ATOM 1721 O O . PHE B 1 55 ? -13.588 47.560 52.207 1.00 60.92 55 PHE B O 1
ATOM 1729 N N . LYS B 1 56 ? -12.983 49.304 50.863 1.00 55.36 56 LYS B N 1
ATOM 1730 C CA . LYS B 1 56 ? -13.818 50.355 51.431 1.00 54.93 56 LYS B CA 1
ATOM 1731 C C . LYS B 1 56 ? -15.288 50.03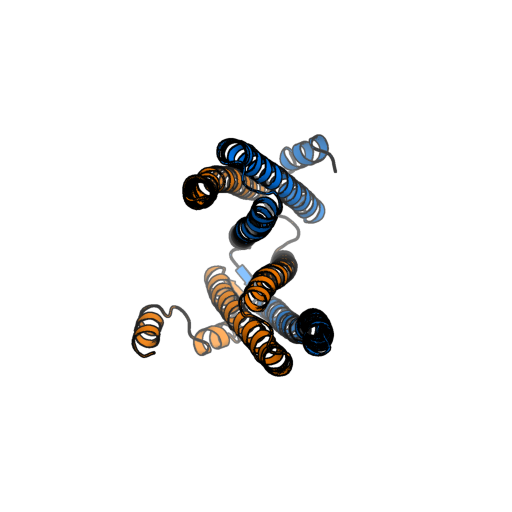5 51.255 1.00 57.29 56 LYS B C 1
ATOM 1732 O O . LYS B 1 56 ? -16.062 50.291 52.175 1.00 58.37 56 LYS B O 1
ATOM 1738 N N . LYS B 1 57 ? -15.671 49.440 50.107 1.00 50.90 57 LYS B N 1
ATOM 1739 C CA . LYS B 1 57 ? -17.039 48.998 49.859 1.00 51.05 57 LYS B CA 1
ATOM 1740 C C . LYS B 1 57 ? -17.413 47.845 50.826 1.00 55.07 57 LYS B C 1
ATOM 1741 O O . LYS B 1 57 ? -18.542 47.831 51.313 1.00 55.71 57 LYS B O 1
ATOM 1747 N N . VAL B 1 58 ? -16.471 46.917 51.133 1.00 50.40 58 VAL B N 1
ATOM 1748 C CA . VAL B 1 58 ? -16.708 45.828 52.092 1.00 50.22 58 VAL B CA 1
ATOM 1749 C C . VAL B 1 58 ? -16.954 46.434 53.487 1.00 55.51 58 VAL B C 1
ATOM 1750 O O . VAL B 1 58 ? -17.917 46.046 54.137 1.00 56.18 58 VAL B O 1
ATOM 1754 N N . GLU B 1 59 ? -16.132 47.416 53.917 1.00 51.70 59 GLU B N 1
ATOM 1755 C CA . GLU B 1 59 ? -16.300 48.079 55.215 1.00 51.63 59 GLU B CA 1
ATOM 1756 C C . GLU B 1 59 ? -17.654 48.746 55.340 1.00 57.89 59 GLU B C 1
ATOM 1757 O O . GLU B 1 59 ? -18.292 48.611 56.381 1.00 58.50 59 GLU B O 1
ATOM 1763 N N . GLU B 1 60 ? -18.111 49.428 54.277 1.00 55.44 60 GLU B N 1
ATOM 1764 C CA . GLU B 1 60 ? -19.423 50.082 54.209 1.00 55.44 60 GLU B CA 1
ATOM 1765 C C . GLU B 1 60 ? -20.530 49.062 54.418 1.00 57.82 60 GLU B C 1
ATOM 1766 O O . GLU B 1 60 ? -21.462 49.310 55.174 1.00 57.41 60 GLU B O 1
ATOM 1772 N N . ASN B 1 61 ? -20.415 47.911 53.740 1.00 54.43 61 ASN B N 1
ATOM 1773 C CA . ASN B 1 61 ? -21.385 46.819 53.812 1.00 54.62 61 ASN B CA 1
ATOM 1774 C C . ASN B 1 61 ? -21.455 46.244 55.237 1.00 56.82 61 ASN B C 1
ATOM 1775 O O . ASN B 1 61 ? -22.553 45.955 55.700 1.00 57.09 61 ASN B O 1
ATOM 1780 N N . ILE B 1 62 ? -20.308 46.123 55.934 1.00 51.28 62 ILE B N 1
ATOM 1781 C CA . ILE B 1 62 ? -20.283 45.624 57.315 1.00 50.47 62 ILE B CA 1
ATOM 1782 C C . ILE B 1 62 ? -21.014 46.630 58.208 1.00 53.43 62 ILE B C 1
ATOM 1783 O O . ILE B 1 62 ? -21.909 46.244 58.947 1.00 53.98 62 ILE B O 1
ATOM 1788 N N . PHE B 1 63 ? -20.651 47.912 58.103 1.00 50.72 63 PHE B N 1
ATOM 1789 C CA . PHE B 1 63 ? -21.207 49.007 58.896 1.00 52.98 63 PHE B CA 1
ATOM 1790 C C . PHE B 1 63 ? -22.727 49.218 58.633 1.00 60.78 63 PHE B C 1
ATOM 1791 O O . PHE B 1 63 ? -23.476 49.554 59.568 1.00 61.38 63 PHE B O 1
ATOM 1799 N N . LYS B 1 64 ? -23.186 48.962 57.391 1.00 57.60 64 LYS B N 1
ATOM 1800 C CA . LYS B 1 64 ? -24.602 49.050 57.050 1.00 58.58 64 LYS B CA 1
ATOM 1801 C C . LYS B 1 64 ? -25.351 47.944 57.784 1.00 61.94 64 LYS B C 1
ATOM 1802 O O . LYS B 1 64 ? -26.419 48.188 58.349 1.00 62.90 64 LYS B O 1
ATOM 1808 N N . PHE B 1 65 ? -24.775 46.735 57.789 1.00 56.58 65 PHE B N 1
ATOM 1809 C CA . PHE B 1 65 ? -25.362 45.590 58.461 1.00 56.81 65 PHE B CA 1
ATOM 1810 C C . PHE B 1 65 ? -25.443 45.832 59.978 1.00 62.79 65 PHE B C 1
ATOM 1811 O O . PHE B 1 65 ? -26.481 45.547 60.572 1.00 65.43 65 PHE B O 1
ATOM 1819 N N . ILE B 1 66 ? -24.358 46.351 60.603 1.00 57.03 66 ILE B N 1
ATOM 1820 C CA . ILE B 1 66 ? -24.318 46.595 62.050 1.00 56.42 66 ILE B CA 1
ATOM 1821 C C . ILE B 1 66 ? -25.313 47.717 62.427 1.00 63.78 66 ILE B C 1
ATOM 1822 O O . ILE B 1 66 ? -25.838 47.721 63.548 1.00 62.87 66 ILE B O 1
ATOM 1827 N N . GLN B 1 67 ? -25.636 48.604 61.466 1.00 63.80 67 GLN B N 1
ATOM 1828 C CA . GLN B 1 67 ? -26.590 49.690 61.661 1.00 65.14 67 GLN B CA 1
ATOM 1829 C C . GLN B 1 67 ? -27.964 49.132 61.999 1.00 69.04 67 GLN B C 1
ATOM 1830 O O . GLN B 1 67 ? -28.639 49.705 62.847 1.00 69.33 67 GLN B O 1
ATOM 1836 N N . SER B 1 68 ? -28.333 47.973 61.413 1.00 66.76 68 SER B N 1
ATOM 1837 C CA . SER B 1 68 ? -29.605 47.271 61.664 1.00 68.52 68 SER B CA 1
ATOM 1838 C C . SER B 1 68 ? -29.738 46.832 63.132 1.00 72.03 68 SER B C 1
ATOM 1839 O O . SER B 1 68 ? -30.833 46.893 63.685 1.00 72.54 68 SER B O 1
ATOM 1842 N N . ILE B 1 69 ? -28.620 46.403 63.752 1.00 67.24 69 ILE B N 1
ATOM 1843 C CA . ILE B 1 69 ? -28.554 45.966 65.149 1.00 66.24 69 ILE B CA 1
ATOM 1844 C C . ILE B 1 69 ? -28.572 47.211 66.046 1.00 72.31 69 ILE B C 1
ATOM 1845 O O . ILE B 1 69 ? -29.198 47.201 67.113 1.00 72.18 69 ILE B O 1
ATOM 1850 N N . VAL B 1 70 ? -27.888 48.291 65.595 1.00 69.94 70 VAL B N 1
ATOM 1851 C CA . VAL B 1 70 ? -27.804 49.567 66.313 1.00 70.38 70 VAL B CA 1
ATOM 1852 C C . VAL B 1 70 ? -29.221 50.130 66.535 1.00 75.39 70 VAL B C 1
ATOM 1853 O O . VAL B 1 70 ? -29.563 50.500 67.664 1.00 73.78 70 VAL B O 1
ATOM 1857 N N . GLU B 1 71 ? -30.041 50.127 65.464 1.00 72.45 71 GLU B N 1
ATOM 1858 C CA . GLU B 1 71 ? -31.424 50.599 65.452 1.00 73.47 71 GLU B CA 1
ATOM 1859 C C . GLU B 1 71 ? -32.346 49.665 66.237 1.00 76.30 71 GLU B C 1
ATOM 1860 O O . GLU B 1 71 ? -33.222 50.158 66.941 1.00 76.31 71 GLU B O 1
ATOM 1866 N N . THR B 1 72 ? -32.136 48.336 66.155 1.00 72.07 72 THR B N 1
ATOM 1867 C CA . THR B 1 72 ? -32.946 47.366 66.899 1.00 72.05 72 THR B CA 1
ATOM 1868 C C . THR B 1 72 ? -32.795 47.592 68.407 1.00 76.38 72 THR B C 1
ATOM 1869 O O . THR B 1 72 ? -33.796 47.619 69.117 1.00 78.18 72 THR B O 1
ATOM 1873 N N . TYR B 1 73 ? -31.567 47.798 68.884 1.00 71.33 73 TYR B N 1
ATOM 187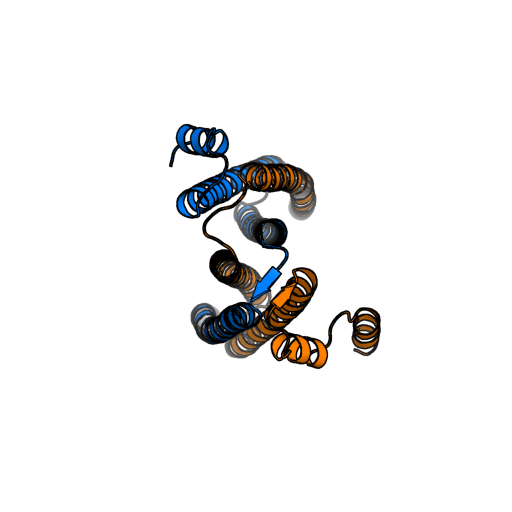4 C CA . TYR B 1 73 ? -31.301 47.953 70.312 1.00 70.54 73 TYR B CA 1
ATOM 1875 C C . TYR B 1 73 ? -31.129 49.403 70.756 1.00 76.67 73 TYR B C 1
ATOM 1876 O O . TYR B 1 73 ? -30.801 49.630 71.928 1.00 76.93 73 TYR B O 1
ATOM 1885 N N . LYS B 1 74 ? -31.360 50.380 69.846 1.00 74.65 74 LYS B N 1
ATOM 1886 C CA . LYS B 1 74 ? -31.230 51.823 70.128 1.00 75.13 74 LYS B CA 1
ATOM 1887 C C . LYS B 1 74 ? -29.869 52.088 70.807 1.00 78.81 74 LYS B C 1
ATOM 1888 O O . LYS B 1 74 ? -29.807 52.655 71.901 1.00 78.15 74 LYS B O 1
ATOM 1894 N N . ILE B 1 75 ? -28.790 51.605 70.168 1.00 75.73 75 ILE B N 1
ATOM 1895 C CA . ILE B 1 75 ? -27.425 51.740 70.672 1.00 74.46 75 ILE B CA 1
ATOM 1896 C C . ILE B 1 75 ? -26.959 53.186 70.412 1.00 77.76 75 ILE B C 1
ATOM 1897 O O . ILE B 1 75 ? -27.089 53.655 69.272 1.00 76.82 75 ILE B O 1
ATOM 1902 N N . PRO B 1 76 ? -26.435 53.904 71.450 1.00 74.14 76 PRO B N 1
ATOM 1903 C CA . PRO B 1 76 ? -25.997 55.297 71.238 1.00 73.66 76 PRO B CA 1
ATOM 1904 C C . PRO B 1 76 ? -24.837 55.395 70.258 1.00 77.25 76 PRO B C 1
ATOM 1905 O O . PRO B 1 76 ? -24.008 54.491 70.174 1.00 76.26 76 PRO B O 1
ATOM 1909 N N . ASP B 1 77 ? -24.803 56.505 69.517 1.00 74.32 77 ASP B N 1
ATOM 1910 C CA . ASP B 1 77 ? -23.821 56.826 68.504 1.00 73.08 77 ASP B CA 1
ATOM 1911 C C . ASP B 1 77 ? -22.384 56.830 69.040 1.00 74.40 77 ASP B C 1
ATOM 1912 O O . ASP B 1 77 ? -21.480 56.377 68.328 1.00 73.73 77 ASP B O 1
ATOM 1917 N N . GLU B 1 78 ? -22.181 57.293 70.280 1.00 69.20 78 GLU B N 1
ATOM 1918 C CA . GLU B 1 78 ? -20.871 57.329 70.922 1.00 68.31 78 GLU B CA 1
ATOM 1919 C C . GLU B 1 78 ? -20.225 55.933 70.893 1.00 70.08 78 GLU B C 1
ATOM 1920 O O . GLU B 1 78 ? -19.099 55.802 70.404 1.00 69.75 78 GLU B O 1
ATOM 1926 N N . TYR B 1 79 ? -20.968 54.894 71.343 1.00 64.23 79 TYR B N 1
ATOM 1927 C CA . TYR B 1 79 ? -20.527 53.497 71.347 1.00 61.97 79 TYR B CA 1
ATOM 1928 C C . TYR B 1 79 ? -20.308 52.991 69.901 1.00 66.99 79 TYR B C 1
ATOM 1929 O O . TYR B 1 79 ? -19.265 52.407 69.608 1.00 65.65 79 TYR B O 1
ATOM 1938 N N . LYS B 1 80 ? -21.292 53.222 69.011 1.00 63.78 80 LYS B N 1
ATOM 1939 C CA . LYS B 1 80 ? -21.276 52.821 67.611 1.00 63.00 80 LYS B CA 1
ATOM 1940 C C . LYS B 1 80 ? -20.019 53.336 66.868 1.00 68.10 80 LYS B C 1
ATOM 1941 O O . LYS B 1 80 ? -19.330 52.542 66.223 1.00 68.00 80 LYS B O 1
ATOM 1947 N N . MET B 1 81 ? -19.734 54.646 66.958 1.00 63.65 81 MET B N 1
ATOM 1948 C CA . MET B 1 81 ? -18.627 55.278 66.258 1.00 62.66 81 MET B CA 1
ATOM 1949 C C . MET B 1 81 ? -17.270 54.845 66.788 1.00 65.13 81 MET B C 1
ATOM 1950 O O . MET B 1 81 ? -16.371 54.590 65.989 1.00 65.19 81 MET B O 1
ATOM 1955 N N . ARG B 1 82 ? -17.132 54.715 68.108 1.00 60.27 82 ARG B N 1
ATOM 1956 C CA . ARG B 1 82 ? -15.907 54.266 68.774 1.00 59.02 82 ARG B CA 1
ATOM 1957 C C . ARG B 1 82 ? -15.558 52.830 68.341 1.00 60.32 82 ARG B C 1
ATOM 1958 O O . ARG B 1 82 ? -14.394 52.537 68.075 1.00 60.08 82 ARG B O 1
ATOM 1966 N N . LYS B 1 83 ? -16.570 51.958 68.253 1.00 54.55 83 LYS B N 1
ATOM 1967 C CA . LYS B 1 83 ? -16.380 50.563 67.871 1.00 52.65 83 LYS B CA 1
ATOM 1968 C C . LYS B 1 83 ? -16.090 50.462 66.390 1.00 53.08 83 LYS B C 1
ATOM 1969 O O . LYS B 1 83 ? -15.214 49.693 66.019 1.00 50.80 83 LYS B O 1
ATOM 1975 N N . PHE B 1 84 ? -16.749 51.290 65.563 1.00 50.56 84 PHE B N 1
ATOM 1976 C CA . PHE B 1 84 ? -16.515 51.338 64.116 1.00 50.87 84 PHE B CA 1
ATOM 1977 C C . PHE B 1 84 ? -15.099 51.816 63.800 1.00 55.76 84 PHE B C 1
ATOM 1978 O O . PHE B 1 84 ? -14.426 51.252 62.915 1.00 55.01 84 PHE B O 1
ATOM 1986 N N . LYS B 1 85 ? -14.649 52.841 64.545 1.00 52.35 85 LYS B N 1
ATOM 1987 C CA . LYS B 1 85 ? -13.310 53.410 64.417 1.00 51.50 85 LYS B CA 1
ATOM 1988 C C . LYS B 1 85 ? -12.261 52.307 64.679 1.00 54.97 85 LYS B C 1
ATOM 1989 O O . LYS B 1 85 ? -11.494 52.021 63.777 1.00 55.61 85 LYS B O 1
ATOM 1995 N N . PHE B 1 86 ? -12.316 51.600 65.818 1.00 50.31 86 PHE B N 1
ATOM 1996 C CA . PHE B 1 86 ? -11.330 50.557 66.123 1.00 49.76 86 PHE B CA 1
ATOM 1997 C C . PHE B 1 86 ? -11.397 49.350 65.167 1.00 52.24 86 PHE B C 1
ATOM 1998 O O . PHE B 1 86 ? -10.359 48.761 64.881 1.00 51.51 86 PHE B O 1
ATOM 2006 N N . ALA B 1 87 ? -12.586 49.002 64.657 1.00 47.89 87 ALA B N 1
ATOM 2007 C CA . ALA B 1 87 ? -12.734 47.904 63.706 1.00 46.95 87 ALA B CA 1
ATOM 2008 C C . ALA B 1 87 ? -12.057 48.261 62.378 1.00 49.63 87 ALA B C 1
ATOM 2009 O O . ALA B 1 87 ? -11.386 47.414 61.792 1.00 47.36 87 ALA B O 1
ATOM 2011 N N . HIS B 1 88 ? -12.200 49.536 61.936 1.00 48.16 88 HIS B N 1
ATOM 2012 C CA . HIS B 1 88 ? -11.603 50.046 60.701 1.00 49.11 88 HIS B CA 1
ATOM 2013 C C . HIS B 1 88 ? -10.078 49.841 60.715 1.00 54.72 88 HIS B C 1
ATOM 2014 O O . HIS B 1 88 ? -9.501 49.386 59.719 1.00 56.07 88 HIS B O 1
ATOM 2021 N N . PHE B 1 89 ? -9.458 50.157 61.861 1.00 50.05 89 PHE B N 1
ATOM 2022 C CA . PHE B 1 89 ? -8.035 50.023 62.167 1.00 48.54 89 PHE B CA 1
ATOM 2023 C C . PHE B 1 89 ? -7.571 48.586 62.125 1.00 48.86 89 PHE B C 1
ATOM 2024 O O . PHE B 1 89 ? -6.485 48.285 61.634 1.00 48.33 89 PHE B O 1
ATOM 2032 N N . GLU B 1 90 ? -8.364 47.700 62.691 1.00 44.29 90 GLU B N 1
ATOM 2033 C CA . GLU B 1 90 ? -8.058 46.258 62.724 1.00 43.23 90 GLU B CA 1
ATOM 2034 C C . GLU B 1 90 ? -8.124 45.656 61.302 1.00 45.47 90 GLU B C 1
ATOM 2035 O O . GLU B 1 90 ? -7.227 44.903 60.928 1.00 44.43 90 GLU B O 1
ATOM 2041 N N . MET B 1 91 ? -9.140 46.059 60.508 1.00 41.88 91 MET B N 1
ATOM 2042 C CA . MET B 1 91 ? -9.320 45.619 59.110 1.00 42.64 91 MET B CA 1
ATOM 2043 C C . MET B 1 91 ? -8.177 46.125 58.220 1.00 46.14 91 MET B C 1
ATOM 2044 O O . MET B 1 91 ? -7.645 45.334 57.431 1.00 46.95 91 MET B O 1
ATOM 2049 N N . GLN B 1 92 ? -7.729 47.402 58.420 1.00 41.43 92 GLN B N 1
ATOM 2050 C CA . GLN B 1 92 ? -6.562 47.975 57.728 1.00 40.88 92 GLN B CA 1
ATOM 2051 C C . GLN B 1 92 ? -5.330 47.133 58.026 1.00 46.84 92 GLN B C 1
ATOM 2052 O O . GLN B 1 92 ? -4.606 46.782 57.103 1.00 47.83 92 GLN B O 1
ATOM 2058 N N . GLY B 1 93 ? -5.165 46.748 59.291 1.00 44.11 93 GLY B N 1
ATOM 2059 C CA . GLY B 1 93 ? -4.070 45.911 59.766 1.00 44.16 93 GLY B CA 1
ATOM 2060 C C . GLY B 1 93 ? -3.974 44.569 59.055 1.00 51.92 93 GLY B C 1
ATOM 2061 O O . GLY B 1 93 ? -2.887 44.136 58.660 1.00 51.87 93 GLY B O 1
ATOM 2062 N N . TYR B 1 94 ? -5.121 43.911 58.866 1.00 50.83 94 TYR B N 1
ATOM 2063 C CA . TYR B 1 94 ? -5.197 42.640 58.159 1.00 52.01 94 TYR B CA 1
ATOM 2064 C C . TYR B 1 94 ? -4.926 42.821 56.666 1.00 48.75 94 TYR B C 1
ATOM 2065 O O . TYR B 1 94 ? -4.233 41.992 56.086 1.00 45.78 94 TYR B O 1
ATOM 2074 N N . ALA B 1 95 ? -5.416 43.921 56.074 1.00 45.40 95 ALA B N 1
ATOM 2075 C CA . ALA B 1 95 ? -5.181 44.235 54.655 1.00 46.38 95 ALA B CA 1
ATOM 2076 C C . ALA B 1 95 ? -3.704 44.487 54.378 1.00 54.44 95 ALA B C 1
ATOM 2077 O O . ALA B 1 95 ? -3.239 44.054 53.335 1.00 54.34 95 ALA B O 1
ATOM 2079 N N . LEU B 1 96 ? -2.955 45.129 55.327 1.00 54.26 96 LEU B N 1
ATOM 2080 C CA . LEU B 1 96 ? -1.518 45.402 55.178 1.00 56.17 96 LEU B CA 1
ATOM 2081 C C . LEU B 1 96 ? -0.762 44.111 55.202 1.00 60.27 96 LEU B C 1
ATOM 2082 O O . LEU B 1 96 ? 0.120 43.921 54.364 1.00 61.29 96 LEU B O 1
ATOM 2087 N N . LYS B 1 97 ? -1.123 43.215 56.126 1.00 54.83 97 LYS B N 1
ATOM 2088 C CA . LYS B 1 97 ? -0.483 41.914 56.271 1.00 54.72 97 LYS B CA 1
ATOM 2089 C C . LYS B 1 97 ? -0.646 41.076 54.944 1.00 57.53 97 LYS B C 1
ATOM 2090 O O . LYS B 1 97 ? 0.310 40.424 54.491 1.00 55.96 97 LYS B O 1
ATOM 2096 N N . GLN B 1 98 ? -1.850 41.135 54.335 1.00 54.19 98 GLN B N 1
ATOM 2097 C CA . GLN B 1 98 ? -2.170 40.445 53.094 1.00 54.28 98 GLN B CA 1
ATOM 2098 C C . GLN B 1 98 ? -1.346 41.043 51.932 1.00 57.23 98 GLN B C 1
ATOM 2099 O O . GLN B 1 98 ? -0.762 40.299 51.147 1.00 55.13 98 GLN B O 1
ATOM 2105 N N . GLU B 1 99 ? -1.293 42.382 51.848 1.00 54.74 99 GLU B N 1
ATOM 2106 C CA . GLU B 1 99 ? -0.530 43.060 50.822 1.00 55.05 99 GLU B CA 1
ATOM 2107 C C . GLU B 1 99 ? 0.963 42.747 50.948 1.00 61.11 99 GLU B C 1
ATOM 2108 O O . GLU B 1 99 ? 1.596 42.509 49.937 1.00 62.11 99 GLU B O 1
ATOM 2114 N N . LYS B 1 100 ? 1.500 42.694 52.178 1.00 58.16 100 LYS B N 1
ATOM 2115 C CA . LYS B 1 100 ? 2.892 42.364 52.484 1.00 58.04 100 LYS B CA 1
ATOM 2116 C C . LYS B 1 100 ? 3.248 40.983 51.930 1.00 61.73 100 LYS B C 1
ATOM 2117 O O . LYS B 1 100 ? 4.261 40.847 51.229 1.00 64.30 100 LYS B O 1
ATOM 2123 N N . PHE B 1 101 ? 2.403 39.978 52.204 1.00 54.48 101 PHE B N 1
ATOM 2124 C CA . PHE B 1 101 ? 2.612 38.632 51.682 1.00 54.55 101 PHE B CA 1
ATOM 2125 C C . PHE B 1 101 ? 2.595 38.612 50.116 1.00 58.50 101 PHE B C 1
ATOM 2126 O O . PHE B 1 101 ? 3.426 37.939 49.489 1.00 58.18 101 PHE B O 1
ATOM 2134 N N . LEU B 1 102 ? 1.625 39.333 49.509 1.00 52.66 102 LEU B N 1
ATOM 2135 C CA . LEU B 1 102 ? 1.450 39.371 48.065 1.00 50.31 102 LEU B CA 1
ATOM 2136 C C . LEU B 1 102 ? 2.561 40.166 47.388 1.00 54.72 102 LEU B C 1
ATOM 2137 O O . LEU B 1 102 ? 2.911 39.830 46.264 1.00 54.51 102 LEU B O 1
ATOM 2142 N N . LEU B 1 103 ? 3.143 41.179 48.068 1.00 49.99 103 LEU B N 1
ATOM 2143 C CA . LEU B 1 103 ? 4.265 41.930 47.512 1.00 48.89 103 LEU B CA 1
ATOM 2144 C C . LEU B 1 103 ? 5.495 41.038 47.506 1.00 55.93 103 LEU B C 1
ATOM 2145 O O . LEU B 1 103 ? 6.237 41.055 46.538 1.00 55.34 103 LEU B O 1
ATOM 2150 N N . GLU B 1 104 ? 5.685 40.233 48.580 1.00 54.50 104 GLU B N 1
ATOM 2151 C CA . GLU B 1 104 ? 6.790 39.284 48.718 1.00 54.99 104 GLU B CA 1
ATOM 2152 C C . GLU B 1 104 ? 6.635 38.186 47.693 1.00 57.82 104 GLU B C 1
ATOM 2153 O O . GLU B 1 104 ? 7.617 37.816 47.053 1.00 58.91 104 GLU B O 1
ATOM 2159 N N . TYR B 1 105 ? 5.397 37.687 47.508 1.00 53.32 105 TYR B N 1
ATOM 2160 C CA . TYR B 1 105 ? 5.099 36.650 46.521 1.00 53.01 105 TYR B CA 1
ATOM 2161 C C . TYR B 1 105 ? 5.486 37.137 45.114 1.00 56.68 105 TYR B C 1
ATOM 2162 O O . TYR B 1 105 ? 6.177 36.424 44.383 1.00 57.11 105 TYR B O 1
ATOM 2171 N N . ALA B 1 106 ? 5.018 38.344 44.745 1.00 51.68 106 ALA B N 1
ATOM 2172 C CA . ALA B 1 106 ? 5.263 38.953 43.444 1.00 51.91 106 ALA B CA 1
ATOM 2173 C C . ALA B 1 106 ? 6.738 39.250 43.256 1.00 57.87 106 ALA B C 1
ATOM 2174 O O . ALA B 1 106 ? 7.246 39.016 42.170 1.00 57.66 106 ALA B O 1
ATOM 2176 N N . PHE B 1 107 ? 7.444 39.689 44.306 1.00 56.60 107 PHE B N 1
ATOM 2177 C CA . PHE B 1 107 ? 8.868 40.001 44.203 1.00 59.06 107 PHE B CA 1
ATOM 2178 C C . PHE B 1 107 ? 9.687 38.760 43.835 1.00 66.67 107 PHE B C 1
ATOM 2179 O O . PHE B 1 107 ? 10.461 38.802 42.878 1.00 67.68 107 PHE B O 1
ATOM 2187 N N . LEU B 1 108 ? 9.479 37.657 44.567 1.00 62.84 108 LEU B N 1
ATOM 2188 C CA . LEU B 1 108 ? 10.192 36.405 44.339 1.00 62.06 108 LEU B CA 1
ATOM 2189 C C . LEU B 1 108 ? 9.803 35.732 43.035 1.00 62.09 108 LEU B C 1
ATOM 2190 O O . LEU B 1 108 ? 10.646 35.074 42.429 1.00 62.83 108 LEU B O 1
ATOM 2195 N N . SER B 1 109 ? 8.539 35.850 42.616 1.00 55.61 109 SER B N 1
ATOM 2196 C CA . SER B 1 109 ? 8.078 35.189 41.389 1.00 54.49 109 SER B CA 1
ATOM 2197 C C . SER B 1 109 ? 8.567 35.870 40.117 1.00 56.55 109 SER B C 1
ATOM 2198 O O . SER B 1 109 ? 8.723 35.207 39.097 1.00 57.39 109 SER B O 1
ATOM 2201 N N . LEU B 1 110 ? 8.765 37.186 40.155 1.00 50.68 110 LEU B N 1
ATOM 2202 C CA . LEU B 1 110 ? 9.096 37.971 38.963 1.00 49.76 110 LEU B CA 1
ATOM 2203 C C . LEU B 1 110 ? 10.581 38.257 38.801 1.00 55.29 110 LEU B C 1
ATOM 2204 O O . LEU B 1 110 ? 10.991 38.845 37.802 1.00 55.10 110 LEU B O 1
ATOM 2209 N N . ASN B 1 111 ? 11.383 37.827 39.745 1.00 53.95 111 ASN B N 1
ATOM 2210 C CA . ASN B 1 111 ? 12.813 38.095 39.703 1.00 55.16 111 ASN B CA 1
ATOM 2211 C C . ASN B 1 111 ? 13.620 36.824 39.968 1.00 61.06 111 ASN B C 1
ATOM 2212 O O . ASN B 1 111 ? 13.084 35.837 40.515 1.00 60.55 111 ASN B O 1
ATOM 2217 N N . GLY B 1 112 ? 14.912 36.892 39.616 1.00 57.57 112 GLY B N 1
ATOM 2218 C CA . GLY B 1 112 ? 15.884 35.835 39.874 1.00 57.82 112 GLY B CA 1
ATOM 2219 C C . GLY B 1 112 ? 16.130 35.653 41.364 1.00 61.10 112 GLY B C 1
ATOM 2220 O O . GLY B 1 112 ? 15.726 36.491 42.173 1.00 56.22 112 GLY B O 1
ATOM 2221 N N . LYS B 1 113 ? 16.836 34.569 41.720 1.00 62.61 113 LYS B N 1
ATOM 2222 C CA . LYS B 1 113 ? 17.198 34.192 43.099 1.00 64.02 113 LYS B CA 1
ATOM 2223 C C . LYS B 1 113 ? 18.102 35.228 43.801 1.00 69.00 113 LYS B C 1
ATOM 2224 O O . LYS B 1 113 ? 18.146 35.236 45.027 1.00 68.43 113 LYS B O 1
ATOM 2230 N N . LEU B 1 114 ? 18.853 36.059 43.044 1.00 66.68 114 LEU B N 1
ATOM 2231 C CA . LEU B 1 114 ? 19.836 36.982 43.605 1.00 67.60 114 LEU B CA 1
ATOM 2232 C C . LEU B 1 114 ? 19.622 38.435 43.240 1.00 73.17 114 LEU B C 1
ATOM 2233 O O . LEU B 1 114 ? 19.108 38.751 42.179 1.00 72.95 114 LEU B O 1
ATOM 2238 N N . CYS B 1 115 ? 20.094 39.320 44.119 1.00 71.77 115 CYS B N 1
ATOM 2239 C CA . CYS B 1 115 ? 20.058 40.765 43.944 1.00 72.38 115 CYS B CA 1
ATOM 2240 C C . CYS B 1 115 ? 21.368 41.353 44.414 1.00 75.13 115 CYS B C 1
ATOM 2241 O O . CYS B 1 115 ? 21.968 40.866 45.392 1.00 73.28 115 CYS B O 1
ATOM 2244 N N . GLU B 1 116 ? 21.788 42.418 43.717 1.00 73.41 116 GLU B N 1
ATOM 2245 C CA . GLU B 1 116 ? 23.005 43.138 44.025 1.00 76.32 116 GLU B CA 1
ATOM 2246 C C . GLU B 1 116 ? 22.915 43.671 45.463 1.00 80.27 116 GLU B C 1
ATOM 2247 O O . GLU B 1 116 ? 21.956 44.373 45.800 1.00 80.45 116 GLU B O 1
ATOM 2253 N N . ARG B 1 117 ? 23.863 43.264 46.326 1.00 75.99 117 ARG B N 1
ATOM 2254 C CA . ARG B 1 117 ? 23.882 43.671 47.731 1.00 75.42 117 ARG B CA 1
ATOM 2255 C C . ARG B 1 117 ? 23.9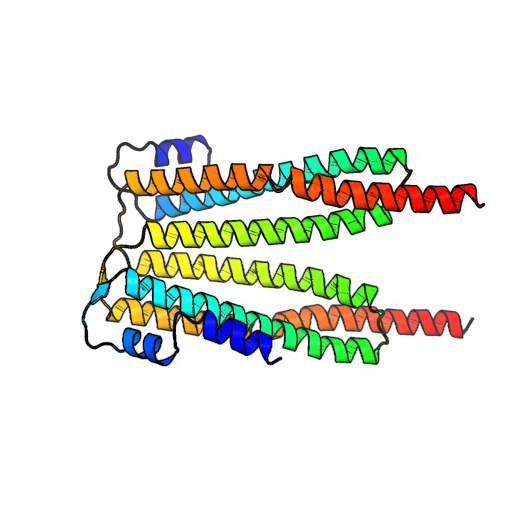07 45.214 47.891 1.00 80.84 117 ARG B C 1
ATOM 2256 O O . ARG B 1 117 ? 23.263 45.717 48.804 1.00 80.52 117 ARG B O 1
ATOM 2264 N N . LYS B 1 118 ? 24.632 45.939 47.001 1.00 78.04 118 LYS B N 1
ATOM 2265 C CA . LYS B 1 118 ? 24.764 47.408 46.955 1.00 77.67 118 LYS B CA 1
ATOM 2266 C C . LYS B 1 118 ? 23.373 48.060 46.931 1.00 78.67 118 LYS B C 1
ATOM 2267 O O . LYS B 1 118 ? 23.089 48.907 47.781 1.00 78.70 118 LYS B O 1
ATOM 2273 N N . LYS B 1 119 ? 22.525 47.637 45.964 1.00 71.75 119 LYS B N 1
ATOM 2274 C CA . LYS B 1 119 ? 21.145 48.063 45.738 1.00 69.74 119 LYS B CA 1
ATOM 2275 C C . LYS B 1 119 ? 20.259 47.753 46.972 1.00 70.92 119 LYS B C 1
ATOM 2276 O O . LYS B 1 119 ? 19.442 48.589 47.368 1.00 69.67 119 LYS B O 1
ATOM 2282 N N . PHE B 1 120 ? 20.406 46.547 47.545 1.00 66.20 120 PHE B N 1
ATOM 2283 C CA . PHE B 1 120 ? 19.653 46.128 48.717 1.00 64.71 120 PHE B CA 1
ATOM 2284 C C . PHE B 1 120 ? 19.971 47.058 49.902 1.00 69.38 120 PHE B C 1
ATOM 2285 O O . PHE B 1 120 ? 19.056 47.499 50.597 1.00 69.27 120 PHE B O 1
ATOM 2293 N N . LYS B 1 121 ? 21.269 47.346 50.110 1.00 66.25 121 LYS B N 1
ATOM 2294 C CA . LYS B 1 121 ? 21.812 48.209 51.158 1.00 66.04 121 LYS B CA 1
ATOM 2295 C C . LYS B 1 121 ? 21.290 49.648 50.984 1.00 70.72 121 LYS B C 1
ATOM 2296 O O . LYS B 1 121 ? 20.926 50.286 51.969 1.00 69.49 121 LYS B O 1
ATOM 2302 N N . GLU B 1 122 ? 21.205 50.130 49.727 1.00 68.28 122 GLU B N 1
ATOM 2303 C CA . GLU B 1 122 ? 20.675 51.458 49.414 1.00 68.01 122 GLU B CA 1
ATOM 2304 C C . GLU B 1 122 ? 19.204 51.565 49.824 1.00 69.82 122 GLU B C 1
ATOM 2305 O O . GLU B 1 122 ? 18.832 52.537 50.485 1.00 70.38 122 GLU B O 1
ATOM 2311 N N . VAL B 1 123 ? 18.377 50.566 49.430 1.00 63.27 123 VAL B N 1
ATOM 2312 C CA . VAL B 1 123 ? 16.946 50.510 49.745 1.00 61.50 123 VAL B CA 1
ATOM 2313 C C . VAL B 1 123 ? 16.758 50.500 51.274 1.00 65.63 123 VAL B C 1
ATOM 2314 O O . VAL B 1 123 ? 15.955 51.267 51.810 1.00 64.58 123 VAL B O 1
ATOM 2318 N N . LEU B 1 124 ? 17.544 49.661 51.957 1.00 63.06 124 LEU B N 1
ATOM 2319 C CA . LEU B 1 124 ? 17.535 49.496 53.403 1.00 62.93 124 LEU B CA 1
ATOM 2320 C C . LEU B 1 124 ? 17.890 50.795 54.128 1.00 66.20 124 LEU B C 1
ATOM 2321 O O . LEU B 1 124 ? 17.224 51.143 55.091 1.00 65.51 124 LEU B O 1
ATOM 2326 N N . GLU B 1 125 ? 18.897 51.524 53.641 1.00 63.75 125 GLU B N 1
ATOM 2327 C CA . GLU B 1 125 ? 19.319 52.798 54.220 1.00 63.88 125 GLU B CA 1
ATOM 2328 C C . GLU B 1 125 ? 18.217 53.849 54.057 1.00 63.42 125 GLU B C 1
ATOM 2329 O O . GLU B 1 125 ? 18.009 54.633 54.969 1.00 64.42 125 GLU B O 1
ATOM 2335 N N . TYR B 1 126 ? 17.482 53.823 52.938 1.00 56.61 126 TYR B N 1
ATOM 2336 C CA . TYR B 1 126 ? 16.361 54.726 52.671 1.00 54.63 126 TYR B CA 1
ATOM 2337 C C . TYR B 1 126 ? 15.187 54.433 53.632 1.00 57.22 126 TYR B C 1
ATOM 2338 O O . TYR B 1 126 ? 14.621 55.367 54.189 1.00 55.51 126 TYR B O 1
ATOM 2347 N N . VAL B 1 127 ? 14.822 53.149 53.801 1.00 53.36 127 VAL B N 1
ATOM 2348 C CA . VAL B 1 127 ? 13.753 52.703 54.691 1.00 52.86 127 VAL B CA 1
ATOM 2349 C C . VAL B 1 127 ? 14.054 53.169 56.141 1.00 58.29 127 VAL B C 1
ATOM 2350 O O . VAL B 1 127 ? 13.167 53.738 56.792 1.00 57.19 127 VAL B O 1
ATOM 2354 N N . LYS B 1 128 ? 15.310 52.979 56.612 1.00 56.58 128 LYS B N 1
ATOM 2355 C CA . LYS B 1 128 ? 15.745 53.383 57.960 1.00 56.72 128 LYS B CA 1
ATOM 2356 C C . LYS B 1 128 ? 15.647 54.915 58.163 1.00 61.59 128 LYS B C 1
ATOM 2357 O O . LYS B 1 128 ? 15.136 55.356 59.201 1.00 60.95 128 LYS B O 1
ATOM 2363 N N . ARG B 1 129 ? 16.082 55.709 57.140 1.00 58.45 129 ARG B N 1
ATOM 2364 C CA . ARG B 1 129 ? 16.034 57.180 57.166 1.00 59.02 129 ARG B CA 1
ATOM 2365 C C . ARG B 1 129 ? 14.587 57.678 57.195 1.00 59.59 129 ARG B C 1
ATOM 2366 O O . ARG B 1 129 ? 14.272 58.560 57.987 1.00 60.41 129 ARG B O 1
ATOM 2374 N N . GLU B 1 130 ? 13.708 57.077 56.383 1.00 53.09 130 GLU B N 1
ATOM 2375 C CA . GLU B 1 130 ? 12.278 57.399 56.328 1.00 52.71 130 GLU B CA 1
ATOM 2376 C C . GLU B 1 130 ? 11.579 57.095 57.650 1.00 54.48 130 GLU B C 1
ATOM 2377 O O . GLU B 1 130 ? 10.697 57.858 58.037 1.00 53.33 130 GLU B O 1
ATOM 2383 N N . TRP B 1 131 ? 11.981 56.005 58.350 1.00 49.87 131 TRP B N 1
ATOM 2384 C CA . TRP B 1 131 ? 11.394 55.664 59.636 1.00 48.47 131 TRP B CA 1
ATOM 2385 C C . TRP B 1 131 ? 11.803 56.647 60.742 1.00 53.62 131 TRP B C 1
ATOM 2386 O O . TRP B 1 131 ? 10.996 56.927 61.626 1.00 53.94 131 TRP B O 1
ATOM 2397 N N . ILE B 1 132 ? 13.034 57.172 60.686 1.00 51.04 132 ILE B N 1
ATOM 2398 C CA . ILE B 1 132 ? 13.507 58.143 61.663 1.00 51.18 132 ILE B CA 1
ATOM 2399 C C . ILE B 1 132 ? 12.700 59.436 61.466 1.00 53.29 132 ILE B C 1
ATOM 2400 O O . ILE B 1 132 ? 12.171 59.967 62.425 1.00 55.67 132 ILE B O 1
ATOM 2405 N N . GLU B 1 133 ? 12.542 59.868 60.232 1.00 47.92 133 GLU B N 1
ATOM 2406 C CA . GLU B 1 133 ? 11.776 61.036 59.813 1.00 47.48 133 GLU B CA 1
ATOM 2407 C C . GLU B 1 133 ? 10.289 60.895 60.193 1.00 50.40 133 GLU B C 1
ATOM 2408 O O . GLU B 1 133 ? 9.688 61.852 60.702 1.00 52.24 133 GLU B O 1
ATOM 2414 N N . PHE B 1 134 ? 9.708 59.689 59.989 1.00 44.06 134 PHE B N 1
ATOM 2415 C CA . PHE B 1 134 ? 8.327 59.401 60.349 1.00 42.23 134 PHE B CA 1
ATOM 2416 C C . PHE B 1 134 ? 8.145 59.571 61.882 1.00 45.97 134 PHE B C 1
ATOM 2417 O O . PHE B 1 134 ? 7.233 60.289 62.323 1.00 45.40 134 PHE B O 1
ATOM 2425 N N . ARG B 1 135 ? 9.040 58.937 62.673 1.00 42.05 135 ARG B N 1
ATOM 2426 C CA . ARG B 1 135 ? 8.986 58.963 64.133 1.00 42.37 135 ARG B CA 1
ATOM 2427 C C . ARG B 1 135 ? 9.098 60.387 64.725 1.00 50.07 135 ARG B C 1
ATOM 2428 O O . ARG B 1 135 ? 8.337 60.724 65.640 1.00 49.83 135 ARG B O 1
ATOM 2436 N N . LYS B 1 136 ? 10.006 61.230 64.181 1.00 49.72 136 LYS B N 1
ATOM 2437 C CA . LYS B 1 136 ? 10.171 62.625 64.597 1.00 51.04 136 LYS B CA 1
ATOM 2438 C C . LYS B 1 136 ? 8.863 63.407 64.376 1.00 56.39 136 LYS B C 1
ATOM 2439 O O . LYS B 1 136 ? 8.387 64.073 65.284 1.00 58.23 136 LYS B O 1
ATOM 2445 N N . SER B 1 137 ? 8.301 63.321 63.159 1.00 51.76 137 SER B N 1
ATOM 2446 C CA . SER B 1 137 ? 7.061 63.962 62.750 1.00 50.80 137 SER B CA 1
ATOM 2447 C C . SER B 1 137 ? 5.864 63.554 63.667 1.00 51.64 137 SER B C 1
ATOM 2448 O O . SER B 1 137 ? 5.146 64.433 64.159 1.00 53.00 137 SER B O 1
ATOM 2451 N N A MET B 1 138 ? 5.693 62.225 63.900 0.50 43.56 138 MET B N 1
ATOM 2452 N N B MET B 1 138 ? 5.690 62.252 63.923 0.50 45.51 138 MET B N 1
ATOM 2453 C CA A MET B 1 138 ? 4.669 61.582 64.734 0.50 40.46 138 MET B CA 1
ATOM 2454 C CA B MET B 1 138 ? 4.590 61.722 64.727 0.50 43.43 138 MET B CA 1
ATOM 2455 C C A MET B 1 138 ? 4.720 62.121 66.170 0.50 45.16 138 MET B C 1
ATOM 2456 C C B MET B 1 138 ? 4.708 62.107 66.204 0.50 46.42 138 MET B C 1
ATOM 2457 O O A MET B 1 138 ? 3.672 62.367 66.781 0.50 44.88 138 MET B O 1
ATOM 2458 O O B MET B 1 138 ? 3.681 62.261 66.876 0.50 45.97 138 MET B O 1
ATOM 2467 N N . PHE B 1 139 ? 5.943 62.308 66.700 1.00 42.20 139 PHE B N 1
ATOM 2468 C CA . PHE B 1 139 ? 6.157 62.806 68.049 1.00 41.00 139 PHE B CA 1
ATOM 2469 C C . PHE B 1 139 ? 5.567 64.221 68.162 1.00 51.08 139 PHE B C 1
ATOM 2470 O O . PHE B 1 139 ? 4.719 64.486 69.023 1.00 52.63 139 PHE B O 1
ATOM 2478 N N . ASP B 1 140 ? 5.986 65.091 67.252 1.00 48.88 140 ASP B N 1
ATOM 2479 C CA . ASP B 1 140 ? 5.599 66.508 67.187 1.00 49.95 140 ASP B CA 1
ATOM 2480 C C . ASP B 1 140 ? 4.105 66.687 66.939 1.00 51.13 140 ASP B C 1
ATOM 2481 O O . ASP B 1 140 ? 3.455 67.436 67.657 1.00 52.48 140 ASP B O 1
ATOM 2486 N N . VAL B 1 141 ? 3.558 65.949 65.959 1.00 44.53 141 VAL B N 1
ATOM 2487 C CA . VAL B 1 141 ? 2.143 66.010 65.608 1.00 42.74 141 VAL B CA 1
ATOM 2488 C C . VAL B 1 141 ? 1.240 65.574 66.787 1.00 46.41 141 VAL B C 1
ATOM 2489 O O . VAL B 1 141 ? 0.379 66.349 67.192 1.00 47.51 141 VAL B O 1
ATOM 2493 N N . TRP B 1 142 ? 1.431 64.354 67.310 1.00 41.72 142 TRP B N 1
ATOM 2494 C CA . TRP B 1 142 ? 0.579 63.784 68.340 1.00 41.62 142 TRP B CA 1
ATOM 2495 C C . TRP B 1 142 ? 0.813 64.412 69.688 1.00 44.32 142 TRP B C 1
ATOM 2496 O O . TRP B 1 142 ? -0.160 64.566 70.437 1.00 44.36 142 TRP B O 1
ATOM 2507 N N . LYS B 1 143 ? 2.037 64.908 69.967 1.00 40.83 143 LYS B N 1
ATOM 2508 C CA . LYS B 1 143 ? 2.270 65.616 71.226 1.00 42.11 143 LYS B CA 1
ATOM 2509 C C . LYS B 1 143 ? 1.394 66.862 71.251 1.00 46.92 143 LYS B C 1
ATOM 2510 O O . LYS B 1 143 ? 0.766 67.153 72.256 1.00 46.24 143 LYS B O 1
ATOM 2516 N N . GLU B 1 144 ? 1.276 67.553 70.102 1.00 45.51 144 GLU B N 1
ATOM 2517 C CA . GLU B 1 144 ? 0.466 68.784 70.004 1.00 44.81 144 GLU B CA 1
ATOM 2518 C C . GLU B 1 144 ? -1.030 68.488 69.966 1.00 47.81 144 GLU B C 1
ATOM 2519 O O . GLU B 1 144 ? -1.791 69.203 70.591 1.00 47.34 144 GLU B O 1
ATOM 2525 N N . LYS B 1 145 ? -1.449 67.440 69.246 1.00 45.82 145 LYS B N 1
ATOM 2526 C CA . LYS B 1 145 ? -2.857 67.075 69.154 1.00 45.94 145 LYS B CA 1
ATOM 2527 C C . LYS B 1 145 ? -3.412 66.744 70.546 1.00 48.48 145 LYS B C 1
ATOM 2528 O O . LYS B 1 145 ? -4.439 67.298 70.943 1.00 47.05 145 LYS B O 1
ATOM 2534 N N . LEU B 1 146 ? -2.714 65.881 71.292 1.00 45.51 146 LEU B N 1
ATOM 2535 C CA . LEU B 1 146 ? -3.149 65.452 72.621 1.00 44.75 146 LEU B CA 1
ATOM 2536 C C . LEU B 1 146 ? -2.965 66.524 73.662 1.00 46.94 146 LEU B C 1
ATOM 2537 O O . LEU B 1 146 ? -3.820 66.645 74.544 1.00 47.86 146 LEU B O 1
ATOM 2542 N N . ALA B 1 147 ? -1.914 67.356 73.551 1.00 42.50 147 ALA B N 1
ATOM 2543 C CA . ALA B 1 147 ? -1.727 68.439 74.522 1.00 43.42 147 ALA B CA 1
ATOM 2544 C C . ALA B 1 147 ? -2.885 69.409 74.487 1.00 49.00 147 ALA B C 1
ATOM 2545 O O . ALA B 1 147 ? -3.425 69.733 75.537 1.00 49.88 147 ALA B O 1
ATOM 2547 N N . SER B 1 148 ? -3.302 69.836 73.287 1.00 48.17 148 SER B N 1
ATOM 2548 C CA . SER B 1 148 ? -4.402 70.791 73.127 1.00 50.28 148 SER B CA 1
ATOM 2549 C C . SER B 1 148 ? -5.716 70.196 73.611 1.00 53.51 148 SER B C 1
ATOM 2550 O O . SER B 1 148 ? -6.434 70.858 74.340 1.00 54.98 148 SER B O 1
ATOM 2553 N N . GLU B 1 149 ? -5.982 68.936 73.265 1.00 48.10 149 GLU B N 1
ATOM 2554 C CA . GLU B 1 149 ? -7.186 68.205 73.639 1.00 47.49 149 GLU B CA 1
ATOM 2555 C C . GLU B 1 149 ? -7.280 68.027 75.190 1.00 51.13 149 GLU B C 1
ATOM 2556 O O . GLU B 1 149 ? -8.343 68.253 75.779 1.00 52.45 149 GLU B O 1
ATOM 2562 N N . PHE B 1 150 ? -6.172 67.655 75.832 1.00 44.68 150 PHE B N 1
ATOM 2563 C CA . PHE B 1 150 ? -6.133 67.458 77.280 1.00 42.82 150 PHE B CA 1
ATOM 2564 C C . PHE B 1 150 ? -6.157 68.772 78.042 1.00 51.31 150 PHE B C 1
ATOM 2565 O O . PHE B 1 150 ? -6.879 68.875 79.044 1.00 51.71 150 PHE B O 1
ATOM 2573 N N . ARG B 1 151 ? -5.403 69.789 77.568 1.00 50.99 151 ARG B N 1
ATOM 2574 C CA . ARG B 1 151 ? -5.337 71.117 78.205 1.00 51.93 151 ARG B CA 1
ATOM 2575 C C . ARG B 1 151 ? -6.722 71.760 78.176 1.00 56.28 151 ARG B C 1
ATOM 2576 O O . ARG B 1 151 ? -7.162 72.287 79.195 1.00 58.11 151 ARG B O 1
ATOM 2584 N N . GLU B 1 152 ? -7.436 71.620 77.055 1.00 52.46 152 GLU B N 1
ATOM 2585 C CA . GLU B 1 152 ? -8.787 72.161 76.853 1.00 53.84 152 GLU B CA 1
ATOM 2586 C C . GLU B 1 152 ? -9.789 71.478 77.771 1.00 57.85 152 GLU B C 1
ATOM 2587 O O . GLU B 1 152 ? -10.554 72.162 78.445 1.00 58.71 152 GLU B O 1
ATOM 2593 N N . HIS B 1 153 ? -9.761 70.134 77.826 1.00 53.59 153 HIS B N 1
ATOM 2594 C CA . HIS B 1 153 ? -10.647 69.349 78.682 1.00 52.87 153 HIS B CA 1
ATOM 2595 C C . HIS B 1 153 ? -10.381 69.663 80.156 1.00 54.97 153 HIS B C 1
ATOM 2596 O O . HIS B 1 153 ? -11.321 69.744 80.946 1.00 57.29 153 HIS B O 1
ATOM 2603 N N . GLY B 1 154 ? -9.119 69.890 80.496 1.00 48.88 154 GLY B N 1
ATOM 2604 C CA . GLY B 1 154 ? -8.702 70.248 81.846 1.00 48.52 154 GLY B CA 1
ATOM 2605 C C . GLY B 1 154 ? -9.191 71.626 82.237 1.00 55.90 154 GLY B C 1
ATOM 2606 O O . GLY B 1 154 ? -9.563 71.854 83.397 1.00 56.58 154 GLY B O 1
ATOM 2607 N N . GLU B 1 155 ? -9.204 72.564 8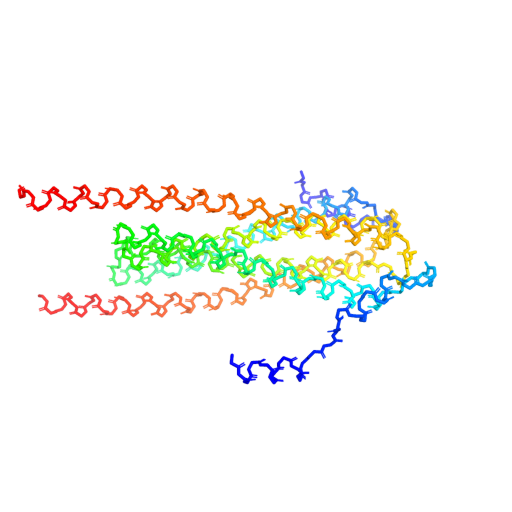1.265 1.00 54.35 155 GLU B N 1
ATOM 2608 C CA . GLU B 1 155 ? -9.724 73.933 81.492 1.00 55.11 155 GLU B CA 1
ATOM 2609 C C . GLU B 1 155 ? -11.267 73.869 81.731 1.00 63.19 155 GLU B C 1
ATOM 2610 O O . GLU B 1 155 ? -11.745 74.488 82.680 1.00 63.20 155 GLU B O 1
ATOM 2616 N N . MET B 1 156 ? -12.000 73.047 80.930 1.00 63.01 156 MET B N 1
ATOM 2617 C CA . MET B 1 156 ? -13.445 72.775 81.000 1.00 65.60 156 MET B CA 1
ATOM 2618 C C . MET B 1 156 ? -13.814 72.194 82.373 1.00 69.23 156 MET B C 1
ATOM 2619 O O . MET B 1 156 ? -14.844 72.574 82.930 1.00 70.82 156 MET B O 1
ATOM 2624 N N . LEU B 1 157 ? -12.990 71.264 82.910 1.00 64.45 157 LEU B N 1
ATOM 2625 C CA . LEU B 1 157 ? -13.221 70.662 84.231 1.00 62.70 157 LEU B CA 1
ATOM 2626 C C . LEU B 1 157 ? -13.056 71.698 85.328 1.00 69.51 157 LEU B C 1
ATOM 2627 O O . LEU B 1 157 ? -13.905 71.773 86.210 1.00 71.04 157 LEU B O 1
ATOM 2632 N N . ASN B 1 158 ? -11.972 72.494 85.280 1.00 66.87 158 ASN B N 1
ATOM 2633 C CA . ASN B 1 158 ? -11.687 73.531 86.271 1.00 68.09 158 ASN B CA 1
ATOM 2634 C C . ASN B 1 158 ? -12.860 74.529 86.339 1.00 74.92 158 ASN B C 1
ATOM 2635 O O . ASN B 1 158 ? -13.277 74.883 87.450 1.00 74.12 158 ASN B O 1
ATOM 2640 N N . GLN B 1 159 ? -13.462 74.870 85.159 1.00 73.62 159 GLN B N 1
ATOM 2641 C CA . GLN B 1 159 ? -14.650 75.734 85.015 1.00 76.06 159 GLN B CA 1
ATOM 2642 C C . GLN B 1 159 ? -15.823 75.167 85.838 1.00 82.42 159 GLN B C 1
ATOM 2643 O O . GLN B 1 159 ? -16.315 75.851 86.734 1.00 83.24 159 GLN B O 1
ATOM 2649 N N . LYS B 1 160 ? -16.204 73.887 85.585 1.00 79.15 160 LYS B N 1
ATOM 2650 C CA . LYS B 1 160 ? -17.286 73.177 86.287 1.00 78.94 160 LYS B CA 1
ATOM 2651 C C . LYS B 1 160 ? -16.981 73.063 87.797 1.00 86.19 160 LYS B C 1
ATOM 2652 O O . LYS B 1 160 ? -17.901 73.202 88.612 1.00 88.12 160 LYS B O 1
ATOM 2658 N N . ARG B 1 161 ? -15.687 72.875 88.164 1.00 82.12 161 ARG B N 1
ATOM 2659 C CA . ARG B 1 161 ? -15.224 72.797 89.556 1.00 82.25 161 ARG B CA 1
ATOM 2660 C C . ARG B 1 161 ? -15.332 74.166 90.271 1.00 91.45 161 ARG B C 1
ATOM 2661 O O . ARG B 1 161 ? -15.770 74.206 91.418 1.00 90.71 161 ARG B O 1
ATOM 2669 N N . LYS B 1 162 ? -14.927 75.272 89.597 1.00 92.28 162 LYS B N 1
ATOM 2670 C CA . LYS B 1 162 ? -14.981 76.651 90.118 1.00 95.03 162 LYS B CA 1
ATOM 2671 C C . LYS B 1 162 ? -16.435 77.090 90.362 1.00 104.10 162 LYS B C 1
ATOM 2672 O O . LYS B 1 162 ? -16.714 77.784 91.349 1.00 105.19 162 LYS B O 1
ATOM 2678 N N . LEU B 1 163 ? -17.354 76.656 89.469 1.00 102.34 163 LEU B N 1
ATOM 2679 C CA . LEU B 1 163 ? -18.792 76.913 89.516 1.00 103.93 163 LEU B CA 1
ATOM 2680 C C . LEU B 1 163 ? -19.428 76.300 90.785 1.00 109.61 163 LEU B C 1
ATOM 2681 O O . LEU B 1 163 ? -20.219 76.976 91.447 1.00 111.12 163 LEU B O 1
ATOM 2686 N N . LYS B 1 164 ? -19.059 75.046 91.135 1.00 105.00 164 LYS B N 1
ATOM 2687 C CA . LYS B 1 164 ? -19.568 74.340 92.319 1.00 125.57 164 LYS B CA 1
ATOM 2688 C C . LYS B 1 164 ? -18.982 74.919 93.621 1.00 135.38 164 LYS B C 1
ATOM 2689 O O . LYS B 1 164 ? -17.807 75.269 93.713 1.00 92.80 164 LYS B O 1
#

Sequence (308 aa):
YTAEEINEMINSSNEFINRNDMNIIFSYVHESEREKFKKVEENIFKFIQSIVETYKIPDEYKMRKFKFAHFEMQGYALKQEKFLLEYAFLSLNGKLCERKKFKEVLEYVKREWIEFRKSMMFDVWKEKLASEFREHGEMLNQKRKLKQHESLSDEINKCDMKKYTAEEINEMINSSNEFINRNDMNIIFSYVHESEREKFKKVEENIFKFIQSIVETYKIPDEYKMRKFKFAHFEMQGYALKQEKFLLEYAFLSLNGKLCERKKFKEVLEYVKREWIEFRKSMMFDVWKEKLASEFREHGEMLNQKRKLK

Foldseek 3Di:
DDPVVLVCLVPPPDPDDDPVNVVVNVVVVVVVVVVVLVVVLVVVLVVVVVVCVVVVPDPVVSVVVSVVVVVVSVVVVVVVVVVVVVVVCVVVDDPDDDVVVVVVVVVVVVVVVVVVVVCCVVVVCVVVVVVVVVVVVVVVVVVVVVVVD/DVVVVVVCVVVDPDDVCRLVCLVPPPDPDDDPVNVVVNVVVVVVVVVVVLVVVLVVVLVVVVVVCVVVVPDPVVSVVVSVVVVVVSVVVVVVVVVVVVVVCVPVVDDPDDDVVVVVVVVVVVVVVVVVVVVVCCVVVVVVVVVVVVVVVVVVVVVVVVD

Organism: Plasmodium falciparum (isolate 3D7) (NCBI:txid36329)

B-factor: mean 66.5, std 22.79, range [34.3, 155.27]

CATH classification: 6.10.280.180

GO terms:
  GO:0044164 host cell cytosol (C, IDA)
  GO:0020002 host cell plasma membrane (C, IDA)
  GO:0020036 Maurer's cleft (C, IDA)

Secondary structure (DSSP, 8-state):
--HHHHHHHHT-S-SEE-HHHHHHHHHHHHHHHHHHHHHHHHHHHHHHHHHHHHTT--HHHHHHHHHHHHHHHHHHHHHHHHHHHHHHHHHHS-SEEEHHHHHHHHHHHHHHHHHHHHHHHHHHHHHHHHHHHHHHHHHHHHHHHHHT-/-HHHHHHHHTT----HHHHHHHHT-S-SEEEHHHHHHHHHHHHHHHHHHHHHHHHHHHHHHHHHHHHTT--HHHHHHHHHHHHHHHHHHHHHHHHHHHHHHHHHHS-S-EEHHHHHHHHHHHHHHHHHHHHHHHHHHHHHHHHHHHHHHHHHHHHHHH-

Nearest PDB structures (foldseek):
  4jle-assembly1_A  TM=1.007E+00  e=1.278E-20  Plasmodium falciparum 3D7
  4jle-assembly1_B  TM=8.344E-01  e=1.147E-19  Plasmodium falciparum 3D7
  4jle-assembly1_B  TM=1.006E+00  e=1.147E-22  Plasmodium falciparum 3D7
  4jle-assembly1_A  TM=8.344E-01  e=3.205E-19  Plasmodium falciparum 3D7

Solvent-accessible surface area: 19811 Å² total; per-residue (Å²): 179,86,61,144,55,2,85,127,34,19,104,37,119,95,133,99,3,68,129,93,23,9,57,32,0,54,57,64,6,55,67,26,5,124,88,80,11,98,128,18,8,112,84,0,41,167,69,0,52,61,8,6,120,98,37,160,7,71,98,143,18,34,112,108,54,17,110,60,2,51,42,36,1,67,23,115,9,42,132,33,20,69,98,6,37,34,71,8,10,64,36,10,2,26,146,118,9,66,18,138,79,0,69,94,4,2,75,54,8,74,139,39,23,81,114,26,24,136,59,8,59,74,59,10,55,113,105,6,8,68,62,0,97,94,59,0,65,96,37,59,94,122,85,113,133,148,146,149,197,102,133,65,92,103,86,95,144,97,115,150,131,166,52,60,51,144,53,2,74,127,33,14,102,38,118,92,106,112,0,66,43,92,26,0,39,36,0,9,46,57,5,52,74,24,15,136,82,88,13,96,117,17,9,110,76,0,44,162,77,0,50,61,12,7,119,96,40,160,7,71,99,139,17,36,84,82,48,17,89,23,3,59,34,79,0,71,20,110,16,19,136,35,13,58,96,6,15,71,76,3,35,67,33,8,33,67,181,103,17,86,20,137,66,0,82,93,8,4,68,64,10,78,146,40,17,82,114,27,22,135,60,9,63,89,79,17,53,112,107,4,2,60,64,0,95,113,39,0,69,68,29,55,110,110,99,164,161,203